Protein AF-A0A0R2H5G6-F1 (afdb_monomer_lite)

Structure (mmCIF, N/CA/C/O backbone):
data_AF-A0A0R2H5G6-F1
#
_entry.id   AF-A0A0R2H5G6-F1
#
loop_
_atom_site.group_PDB
_atom_site.id
_atom_site.type_symbol
_atom_site.label_atom_id
_atom_site.label_alt_id
_atom_site.label_comp_id
_atom_site.label_asym_id
_atom_site.label_entity_id
_atom_site.label_seq_id
_atom_site.pdbx_PDB_ins_code
_atom_site.Cartn_x
_atom_site.Cartn_y
_atom_site.Cartn_z
_atom_site.occupancy
_atom_site.B_iso_or_equiv
_atom_site.auth_seq_id
_atom_site.auth_comp_id
_atom_site.auth_asym_id
_atom_site.auth_atom_id
_atom_site.pdbx_PDB_model_num
ATOM 1 N N . MET A 1 1 ? -6.768 56.469 -42.020 1.00 47.47 1 MET A N 1
ATOM 2 C CA . MET A 1 1 ? -5.538 55.648 -42.118 1.00 47.47 1 MET A CA 1
ATOM 3 C C . MET A 1 1 ? -4.337 56.489 -41.712 1.00 47.47 1 MET A C 1
ATOM 5 O O . MET A 1 1 ? -4.018 57.410 -42.447 1.00 47.47 1 MET A O 1
ATOM 9 N N . LYS A 1 2 ? -3.709 56.201 -40.564 1.00 36.41 2 LYS A N 1
ATOM 10 C CA . LYS A 1 2 ? -2.292 56.482 -40.258 1.00 36.41 2 LYS A CA 1
ATOM 11 C C . LYS A 1 2 ? -1.931 55.805 -38.923 1.00 36.41 2 LYS A C 1
ATOM 13 O O . LYS A 1 2 ? -2.459 56.144 -37.874 1.00 36.41 2 LYS A O 1
ATOM 18 N N . LYS A 1 3 ? -1.084 54.779 -39.049 1.00 38.84 3 LYS A N 1
ATOM 19 C CA . LYS A 1 3 ? -0.170 54.187 -38.049 1.00 38.84 3 LYS A CA 1
ATOM 20 C C . LYS A 1 3 ? 0.818 55.291 -37.587 1.00 38.84 3 LYS A C 1
ATOM 22 O O . LYS A 1 3 ? 0.992 56.237 -38.344 1.00 38.84 3 LYS A O 1
ATOM 27 N N . LYS A 1 4 ? 1.548 55.278 -36.468 1.00 39.72 4 LYS A N 1
ATOM 28 C CA . LYS A 1 4 ? 1.943 54.286 -35.452 1.00 39.72 4 LYS A CA 1
ATOM 29 C C . LYS A 1 4 ? 2.547 55.071 -34.257 1.00 39.72 4 LYS A C 1
ATOM 31 O O . LYS A 1 4 ? 2.863 56.247 -34.390 1.00 39.72 4 LYS A O 1
ATOM 36 N N . GLN A 1 5 ? 2.679 54.357 -33.144 1.00 47.41 5 GLN A N 1
ATOM 37 C CA . GLN A 1 5 ? 3.142 54.696 -31.786 1.00 47.41 5 GLN A CA 1
ATOM 38 C C . GLN A 1 5 ? 4.488 55.434 -31.651 1.00 47.41 5 GLN A C 1
ATOM 40 O O . GLN A 1 5 ? 5.340 55.219 -32.502 1.00 47.41 5 GLN A O 1
ATOM 45 N N . VAL A 1 6 ? 4.698 56.126 -30.511 1.00 39.09 6 VAL A N 1
ATOM 46 C CA . VAL A 1 6 ? 5.847 55.984 -29.569 1.00 39.09 6 VAL A CA 1
ATOM 47 C C . VAL A 1 6 ? 5.412 56.444 -28.152 1.00 39.09 6 VAL A C 1
ATOM 49 O O . VAL A 1 6 ? 4.468 57.212 -28.002 1.00 39.09 6 VAL A O 1
ATOM 52 N N . TRP A 1 7 ? 6.065 55.862 -27.142 1.00 34.34 7 TRP A N 1
ATOM 53 C CA . TRP A 1 7 ? 5.770 55.736 -25.708 1.00 34.34 7 TRP A CA 1
ATOM 54 C C . TRP A 1 7 ? 6.410 56.834 -24.818 1.00 34.34 7 TRP A C 1
ATOM 56 O O . TRP A 1 7 ? 7.235 57.604 -25.302 1.00 34.34 7 TRP A O 1
ATOM 66 N N . LEU A 1 8 ? 6.101 56.763 -23.508 1.00 34.03 8 LEU A N 1
ATOM 67 C CA . LEU A 1 8 ? 6.705 57.396 -22.307 1.00 34.03 8 LEU A CA 1
ATOM 68 C C . LEU A 1 8 ? 6.109 58.706 -21.767 1.00 34.03 8 LEU A C 1
ATOM 70 O O . LEU A 1 8 ? 6.411 59.794 -22.246 1.00 34.03 8 LEU A O 1
ATOM 74 N N . VAL A 1 9 ? 5.404 58.585 -20.632 1.00 37.97 9 VAL A N 1
ATOM 75 C CA . VAL A 1 9 ? 5.207 59.667 -19.656 1.00 37.97 9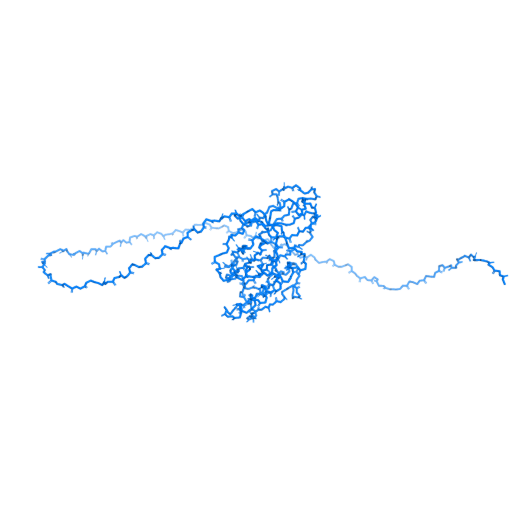 VAL A CA 1
ATOM 76 C C . VAL A 1 9 ? 5.413 59.135 -18.225 1.00 37.97 9 VAL A C 1
ATOM 78 O O . VAL A 1 9 ? 4.611 58.362 -17.720 1.00 37.97 9 VAL A O 1
ATOM 81 N N . ILE A 1 10 ? 6.539 59.572 -17.648 1.00 40.62 10 ILE A N 1
ATOM 82 C CA . ILE A 1 10 ? 6.753 60.194 -16.323 1.00 40.62 10 ILE A CA 1
ATOM 83 C C . ILE A 1 10 ? 6.400 59.417 -15.030 1.00 40.62 10 ILE A C 1
ATOM 85 O O . ILE A 1 10 ? 5.253 59.118 -14.721 1.00 40.62 10 ILE A O 1
ATOM 89 N N . LEU A 1 11 ? 7.465 59.257 -14.226 1.00 38.03 11 LEU A N 1
ATOM 90 C CA . LEU A 1 11 ? 7.546 59.274 -12.757 1.00 38.03 11 LEU A CA 1
ATOM 91 C C . LEU A 1 11 ? 6.335 59.893 -12.019 1.00 38.03 11 LEU A C 1
ATOM 93 O O . LEU A 1 11 ? 6.045 61.080 -12.147 1.00 38.03 11 LEU A O 1
ATOM 97 N N . GLY A 1 12 ? 5.742 59.129 -11.105 1.00 33.25 12 GLY A N 1
ATOM 98 C CA . GLY A 1 12 ? 4.800 59.628 -10.103 1.00 33.25 12 GLY A CA 1
ATOM 99 C C . GLY A 1 12 ? 5.145 59.059 -8.733 1.00 33.25 12 GLY A C 1
ATOM 100 O O . GLY A 1 12 ? 5.049 57.859 -8.507 1.00 33.25 12 GLY A O 1
ATOM 101 N N . LEU A 1 13 ? 5.597 59.943 -7.854 1.00 35.56 13 LEU A N 1
ATOM 102 C CA . LEU A 1 13 ? 6.095 59.720 -6.501 1.00 35.56 13 LEU A CA 1
ATOM 103 C C . LEU A 1 13 ? 4.906 59.683 -5.524 1.00 35.56 13 LEU A C 1
ATOM 105 O O . LEU A 1 13 ? 4.146 60.647 -5.495 1.00 35.56 13 LEU A O 1
ATOM 109 N N . VAL A 1 14 ? 4.764 58.644 -4.692 1.00 38.59 14 VAL A N 1
ATOM 110 C CA . VAL A 1 14 ? 3.971 58.727 -3.449 1.00 38.59 14 VAL A CA 1
ATOM 111 C C . VAL A 1 14 ? 4.724 58.038 -2.311 1.00 38.59 14 VAL A C 1
ATOM 113 O O . VAL A 1 14 ? 4.898 56.824 -2.280 1.00 38.59 14 VAL A O 1
ATOM 116 N N . VAL A 1 15 ? 5.196 58.884 -1.397 1.00 39.69 15 VAL A N 1
ATOM 117 C CA . VAL A 1 15 ? 5.648 58.584 -0.033 1.00 39.69 15 VAL A CA 1
ATOM 118 C C . VAL A 1 15 ? 4.422 58.381 0.861 1.00 39.69 15 VAL A C 1
ATOM 120 O O . VAL A 1 15 ? 3.369 58.929 0.540 1.00 39.69 15 VAL A O 1
ATOM 123 N N . LEU A 1 16 ? 4.641 57.707 2.004 1.00 34.31 16 LEU A N 1
ATOM 124 C CA . LEU A 1 16 ? 3.866 57.646 3.266 1.00 34.31 16 LEU A CA 1
ATOM 125 C C . LEU A 1 16 ? 3.422 56.194 3.540 1.00 34.31 16 LEU A C 1
ATOM 127 O O . LEU A 1 16 ? 2.835 55.570 2.673 1.00 34.31 16 LEU A O 1
ATOM 131 N N . LEU A 1 17 ? 3.644 55.544 4.685 1.00 34.03 17 LEU A N 1
ATOM 132 C CA . LEU A 1 17 ? 4.059 55.913 6.043 1.00 34.03 17 LEU A CA 1
ATOM 133 C C . LEU A 1 17 ? 4.447 54.604 6.767 1.00 34.03 17 LEU A C 1
ATOM 135 O O . LEU A 1 17 ? 3.830 53.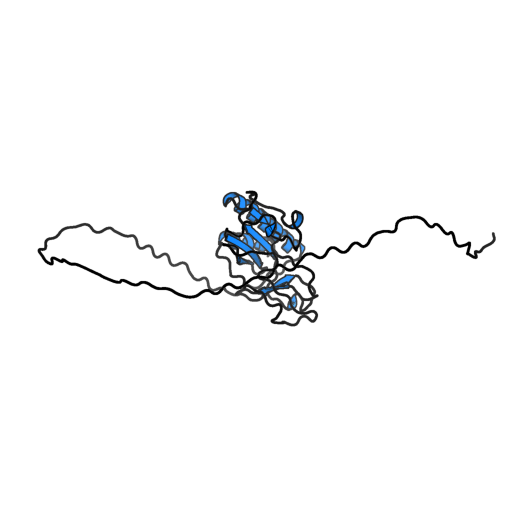575 6.509 1.00 34.03 17 LEU A O 1
ATOM 139 N N . GLY A 1 18 ? 5.380 54.666 7.726 1.00 30.19 18 GLY A N 1
ATOM 140 C CA . GLY A 1 18 ? 5.455 53.670 8.807 1.00 30.19 18 GLY A CA 1
ATOM 141 C C . GLY A 1 18 ? 6.796 52.962 9.020 1.00 30.19 18 GLY A C 1
ATOM 142 O O . GLY A 1 18 ? 6.863 51.744 8.921 1.00 30.19 18 GLY A O 1
ATOM 143 N N . GLY A 1 19 ? 7.843 53.700 9.411 1.00 28.34 19 GLY A N 1
ATOM 144 C CA . GLY A 1 19 ? 8.749 53.182 10.451 1.00 28.34 19 GLY A CA 1
ATOM 145 C C . GLY A 1 19 ? 7.965 53.174 11.769 1.00 28.34 19 GLY A C 1
ATOM 146 O O . GLY A 1 19 ? 7.128 54.045 11.987 1.00 28.34 19 GLY A O 1
ATOM 147 N N . SER A 1 20 ? 8.124 52.248 12.701 1.00 32.25 20 SER A N 1
ATOM 148 C CA . SER A 1 20 ? 9.311 51.893 13.492 1.00 32.25 20 SER A CA 1
ATOM 149 C C . SER A 1 20 ? 8.820 50.721 14.390 1.00 32.25 20 SER A C 1
ATOM 151 O O . SER A 1 20 ? 7.620 50.621 14.620 1.00 32.25 20 SER A O 1
ATOM 153 N N . ILE A 1 21 ? 9.576 49.777 14.946 1.00 38.12 21 ILE A N 1
ATOM 154 C CA . ILE A 1 21 ? 10.686 49.886 15.897 1.00 38.12 21 ILE A CA 1
ATOM 155 C C . ILE A 1 21 ? 11.258 48.460 16.025 1.00 38.12 21 ILE A C 1
ATOM 157 O O . ILE A 1 21 ? 10.530 47.528 16.362 1.00 38.12 21 ILE A O 1
ATOM 161 N N . PHE A 1 22 ? 12.564 48.302 15.802 1.00 36.88 22 PHE A N 1
ATOM 162 C CA . PHE A 1 22 ? 13.339 47.198 16.365 1.00 36.88 22 PHE A CA 1
ATOM 163 C C . PHE A 1 22 ? 13.455 47.423 17.876 1.00 36.88 22 PHE A C 1
ATOM 165 O O . PHE A 1 22 ? 14.018 48.428 18.305 1.00 36.88 22 PHE A O 1
ATOM 172 N N . ALA A 1 23 ? 12.957 46.484 18.675 1.00 33.75 23 ALA A N 1
ATOM 173 C CA . ALA A 1 23 ? 13.305 46.363 20.082 1.00 33.75 23 ALA A CA 1
ATOM 174 C C . ALA A 1 23 ? 13.764 44.928 20.325 1.00 33.75 23 ALA A C 1
ATOM 176 O O . ALA A 1 23 ? 12.984 43.981 20.241 1.00 33.75 23 ALA A O 1
ATOM 177 N N . GLY A 1 24 ? 15.062 44.785 20.587 1.00 29.00 24 GLY A N 1
ATOM 178 C CA . GLY A 1 24 ? 15.608 43.571 21.158 1.00 29.00 24 GLY A CA 1
ATOM 179 C C . GLY A 1 24 ? 15.056 43.360 22.564 1.00 29.00 24 GLY A C 1
ATOM 180 O O . GLY A 1 24 ? 14.960 44.293 23.358 1.00 29.00 24 GLY A O 1
ATOM 181 N N . ALA A 1 25 ? 14.745 42.110 22.874 1.00 33.53 25 ALA A N 1
ATOM 182 C CA . ALA A 1 25 ? 14.671 41.624 24.236 1.00 33.53 25 ALA A CA 1
ATOM 183 C C . ALA A 1 25 ? 15.374 40.269 24.269 1.00 33.53 25 ALA A C 1
ATOM 185 O O . ALA A 1 25 ? 14.959 39.301 23.633 1.00 33.53 25 ALA A O 1
ATOM 186 N N . ALA A 1 26 ? 16.496 40.259 24.981 1.00 32.22 26 ALA A N 1
ATOM 187 C CA . ALA A 1 26 ? 17.213 39.072 25.385 1.00 32.22 26 ALA A CA 1
ATOM 188 C C . ALA A 1 26 ? 16.289 38.163 26.206 1.00 32.22 26 ALA A C 1
ATOM 190 O O . ALA A 1 26 ? 15.680 38.622 27.171 1.00 32.22 26 ALA A O 1
ATOM 191 N N . PHE A 1 27 ? 16.246 36.873 25.871 1.00 35.28 27 PHE A N 1
ATOM 192 C CA . PHE A 1 27 ? 15.805 35.849 26.809 1.00 35.28 27 PHE A CA 1
ATOM 193 C C . PHE A 1 27 ? 17.006 35.054 27.298 1.00 35.28 27 PHE A C 1
ATOM 195 O O . PHE A 1 27 ? 17.813 34.525 26.533 1.00 35.28 27 PHE A O 1
ATOM 202 N N . ALA A 1 28 ? 17.135 35.084 28.618 1.00 33.94 28 ALA A N 1
ATOM 203 C CA . ALA A 1 28 ? 18.240 34.570 29.382 1.00 33.94 28 ALA A CA 1
ATOM 204 C C . ALA A 1 28 ? 18.328 33.044 29.299 1.00 33.94 28 ALA A C 1
ATOM 206 O O . ALA A 1 28 ? 17.366 32.306 29.500 1.00 33.94 28 ALA A O 1
ATOM 207 N N . LYS A 1 29 ? 19.559 32.608 29.058 1.00 30.80 29 LYS A N 1
ATOM 208 C CA . LYS A 1 29 ? 20.084 31.261 29.220 1.00 30.80 29 LYS A CA 1
ATOM 209 C C . LYS A 1 29 ? 20.002 30.889 30.705 1.00 30.80 29 LYS A C 1
ATOM 211 O O . LYS A 1 29 ? 20.816 31.368 31.491 1.00 30.80 29 LYS A O 1
ATOM 216 N N . HIS A 1 30 ? 19.035 30.061 31.103 1.00 32.25 30 HIS A N 1
ATOM 217 C CA . HIS A 1 30 ? 19.066 29.459 32.434 1.00 32.25 30 HIS A CA 1
ATOM 218 C C . HIS A 1 30 ? 19.980 28.236 32.413 1.00 32.25 30 HIS A C 1
ATOM 220 O O . HIS A 1 30 ? 19.749 27.243 31.726 1.00 32.25 30 HIS A O 1
ATOM 226 N N . HIS A 1 31 ? 21.073 28.390 33.147 1.00 29.88 31 HIS A N 1
ATOM 227 C CA . HIS A 1 31 ? 22.099 27.403 33.412 1.00 29.88 31 HIS A CA 1
ATOM 228 C C . HIS A 1 31 ? 21.493 26.177 34.109 1.00 29.88 31 HIS A C 1
ATOM 230 O O . HIS A 1 31 ? 20.875 26.298 35.165 1.00 29.88 31 HIS A O 1
ATOM 236 N N . VAL A 1 32 ? 21.743 24.992 33.548 1.00 31.78 32 VAL A N 1
ATOM 237 C CA . VAL A 1 32 ? 21.713 23.730 34.292 1.00 31.78 32 VAL A CA 1
ATOM 238 C C . VAL A 1 32 ? 22.868 23.790 35.286 1.00 31.78 32 VAL A C 1
ATOM 240 O O . VAL A 1 32 ? 24.037 23.832 34.894 1.00 31.78 32 VAL A O 1
ATOM 243 N N . GLN A 1 33 ? 22.545 23.858 36.575 1.00 28.11 33 GLN A N 1
ATOM 244 C CA . GLN A 1 33 ? 23.530 23.779 37.641 1.00 28.11 33 GLN A CA 1
ATOM 245 C C . GLN A 1 33 ? 23.553 22.346 38.170 1.00 28.11 33 GLN A C 1
ATOM 247 O O . GLN A 1 33 ? 22.611 21.861 38.791 1.00 28.11 33 GLN A O 1
ATOM 252 N N . LYS A 1 34 ? 24.655 21.668 37.855 1.00 27.41 34 LYS A N 1
ATOM 253 C CA . LYS A 1 34 ? 25.074 20.389 38.418 1.00 27.41 34 LYS A CA 1
ATOM 254 C C . LYS A 1 34 ? 25.271 20.579 39.928 1.00 27.41 34 LYS A C 1
ATOM 256 O O . LYS A 1 34 ? 26.089 21.405 40.327 1.00 27.41 34 LYS A O 1
ATOM 261 N N . VAL A 1 35 ? 24.554 19.819 40.752 1.00 30.83 35 VAL A N 1
ATOM 262 C CA . VAL A 1 35 ? 24.898 19.623 42.166 1.00 30.83 35 VAL A CA 1
ATOM 263 C C . VAL A 1 35 ? 25.236 18.150 42.341 1.00 30.83 35 VAL A C 1
ATOM 265 O O . VAL A 1 35 ? 24.361 17.296 42.432 1.00 30.83 35 VAL A O 1
ATOM 268 N N . GLU A 1 36 ? 26.536 17.863 42.339 1.00 27.47 36 GLU A N 1
ATOM 269 C CA . GLU A 1 36 ? 27.085 16.715 43.052 1.00 27.47 36 GLU A CA 1
ATOM 270 C C . GLU A 1 36 ? 27.165 17.086 44.534 1.00 27.47 36 GLU A C 1
ATOM 272 O O . GLU A 1 36 ? 27.787 18.085 44.895 1.00 27.47 36 GLU A O 1
ATOM 277 N N . MET A 1 37 ? 26.585 16.254 45.394 1.00 30.45 37 MET A N 1
ATOM 278 C CA . MET A 1 37 ? 27.038 16.120 46.771 1.00 30.45 37 MET A CA 1
ATOM 279 C C . MET A 1 37 ? 26.948 14.652 47.180 1.00 30.45 37 MET A C 1
ATOM 281 O O . MET A 1 37 ? 25.930 13.986 47.018 1.00 30.45 37 MET A O 1
ATOM 285 N N . SER A 1 38 ? 28.091 14.167 47.647 1.00 29.42 38 SER A N 1
ATOM 286 C CA . SER A 1 38 ? 28.404 12.800 48.035 1.00 29.42 38 SER A CA 1
ATOM 287 C C . SER A 1 38 ? 28.181 12.580 49.539 1.00 29.42 38 SER A C 1
ATOM 289 O O . SER A 1 38 ? 28.412 13.486 50.333 1.00 29.42 38 SER A O 1
ATOM 291 N N . ALA A 1 39 ? 27.882 11.317 49.870 1.00 30.00 39 ALA A N 1
ATOM 292 C CA . ALA A 1 39 ? 28.156 10.570 51.108 1.00 30.00 39 ALA A CA 1
ATOM 293 C C . ALA A 1 39 ? 27.407 10.899 52.415 1.00 30.00 39 ALA A C 1
ATOM 295 O O . ALA A 1 39 ? 27.636 11.922 53.054 1.00 30.00 39 ALA A O 1
ATOM 296 N N . SER A 1 40 ? 26.666 9.895 52.911 1.00 27.50 40 SER A N 1
ATOM 297 C CA . SER A 1 40 ? 26.974 9.104 54.134 1.00 27.50 40 SER A CA 1
ATOM 298 C C . SER A 1 40 ? 25.757 8.215 54.463 1.00 27.50 40 SER A C 1
ATOM 300 O O . SER A 1 40 ? 24.673 8.720 54.713 1.00 27.50 40 SER A O 1
ATOM 302 N N . SER A 1 41 ? 25.790 6.908 54.181 1.00 30.55 41 SER A N 1
ATOM 303 C CA . SER A 1 41 ? 26.240 5.795 55.046 1.00 30.55 41 SER A CA 1
ATOM 304 C C . SER A 1 41 ? 25.300 5.430 56.210 1.00 30.55 41 SER A C 1
ATOM 306 O O . SER A 1 41 ? 25.196 6.171 57.182 1.00 30.55 41 SER A O 1
ATOM 308 N N . SER A 1 42 ? 24.696 4.239 56.140 1.00 35.28 42 SER A N 1
ATOM 309 C CA . SER A 1 42 ? 24.546 3.228 57.219 1.00 35.28 42 SER A CA 1
ATOM 310 C C . SER A 1 42 ? 23.566 2.153 56.708 1.00 35.28 42 SER A C 1
ATOM 312 O O . SER A 1 42 ? 22.433 2.457 56.373 1.00 35.28 42 SER A O 1
ATOM 314 N N . SER A 1 43 ? 24.017 0.971 56.276 1.00 31.72 43 SER A N 1
ATOM 315 C CA . SER A 1 43 ? 24.497 -0.197 57.039 1.00 31.72 43 SER A CA 1
ATOM 316 C C . SER A 1 43 ? 23.391 -0.970 57.768 1.00 31.72 43 SER A C 1
ATOM 318 O O . SER A 1 43 ? 22.567 -0.358 58.436 1.00 31.72 43 SER A O 1
ATOM 320 N N . LEU A 1 44 ? 23.546 -2.306 57.754 1.00 36.16 44 LEU A N 1
ATOM 321 C CA . LEU A 1 44 ? 22.789 -3.374 58.439 1.00 36.16 44 LEU A CA 1
ATOM 322 C C . LEU A 1 44 ? 21.636 -3.929 57.579 1.00 36.16 44 LEU A C 1
ATOM 324 O O . LEU A 1 44 ? 20.589 -3.314 57.461 1.00 36.16 44 LEU A O 1
ATOM 328 N N . ALA A 1 45 ? 21.802 -5.000 56.794 1.00 29.69 45 ALA A N 1
ATOM 329 C CA . ALA A 1 45 ? 22.323 -6.343 57.087 1.00 29.69 45 ALA A CA 1
ATOM 330 C C . ALA A 1 45 ? 21.529 -7.096 58.163 1.00 29.69 45 ALA A C 1
ATOM 332 O O . ALA A 1 45 ? 21.222 -6.541 59.212 1.00 29.69 45 ALA A O 1
ATOM 333 N N . ALA A 1 46 ? 21.367 -8.398 57.896 1.00 30.50 46 ALA A N 1
ATOM 334 C CA . ALA A 1 46 ? 20.836 -9.456 58.755 1.00 30.50 46 ALA A CA 1
ATOM 335 C C . ALA A 1 46 ? 19.294 -9.563 58.792 1.00 30.50 46 ALA A C 1
ATOM 337 O O . ALA A 1 46 ? 18.596 -8.581 58.964 1.00 30.50 46 ALA A O 1
ATOM 338 N N . LYS A 1 47 ? 18.679 -10.743 58.701 1.00 30.70 47 LYS A N 1
ATOM 339 C CA . LYS A 1 47 ? 19.195 -12.110 58.591 1.00 30.70 47 LYS A CA 1
ATOM 340 C C . LYS A 1 47 ? 18.004 -13.036 58.382 1.00 30.70 47 LYS A C 1
ATOM 342 O O . LYS A 1 47 ? 16.937 -12.827 58.950 1.00 30.70 47 LYS A O 1
ATOM 347 N N . GLU A 1 48 ? 18.247 -14.055 57.573 1.00 36.06 48 GLU A N 1
ATOM 348 C CA . GLU A 1 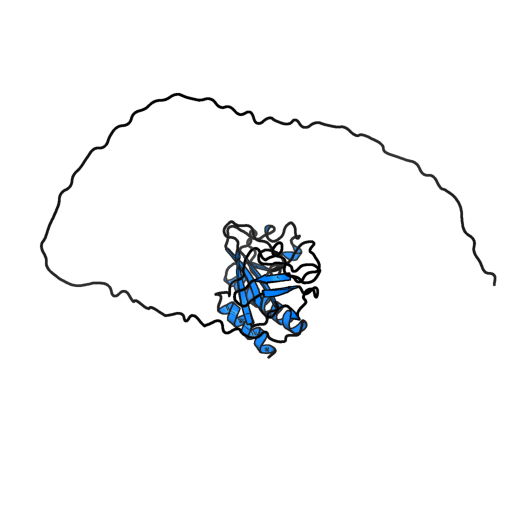48 ? 17.449 -15.266 57.461 1.00 36.06 48 GLU A CA 1
ATOM 349 C C . GLU A 1 48 ? 17.029 -15.857 58.807 1.00 36.06 48 GLU A C 1
ATOM 351 O O . GLU A 1 48 ? 17.752 -15.741 59.800 1.00 36.06 48 GLU A O 1
ATOM 356 N N . ARG A 1 49 ? 15.932 -16.615 58.769 1.00 32.72 49 ARG A N 1
ATOM 357 C CA . ARG A 1 49 ? 15.715 -17.943 59.377 1.00 32.72 49 ARG A CA 1
ATOM 358 C C . ARG A 1 49 ? 14.200 -18.189 59.332 1.00 32.72 49 ARG A C 1
ATOM 360 O O . ARG A 1 49 ? 13.432 -17.265 59.536 1.00 32.72 49 ARG A O 1
ATOM 367 N N . SER A 1 50 ? 13.670 -19.383 59.123 1.00 31.62 50 SER A N 1
ATOM 368 C CA . SER A 1 50 ? 14.253 -20.716 59.071 1.00 31.62 50 SER A CA 1
ATOM 369 C C . SER A 1 50 ? 13.089 -21.683 58.874 1.00 31.62 50 SER A C 1
ATOM 371 O O . SER A 1 50 ? 12.088 -21.548 59.566 1.00 31.62 50 SER A O 1
ATOM 373 N N . MET A 1 51 ? 13.301 -22.656 57.989 1.00 33.38 51 MET A N 1
ATOM 374 C CA . MET A 1 51 ? 12.999 -24.088 58.135 1.00 33.38 51 MET A CA 1
ATOM 375 C C . MET A 1 51 ? 11.613 -24.534 58.613 1.00 33.38 51 MET A C 1
ATOM 377 O O . MET A 1 51 ? 11.188 -24.265 59.731 1.00 33.38 51 MET A O 1
ATOM 381 N N . SER A 1 52 ? 11.030 -25.444 57.837 1.00 33.16 52 SER A N 1
ATOM 382 C CA . SER A 1 52 ? 11.136 -26.903 58.060 1.00 33.16 52 SER A CA 1
ATOM 383 C C . SER A 1 52 ? 9.901 -27.524 57.405 1.00 33.16 52 SER A C 1
ATOM 385 O O . SER A 1 52 ? 8.779 -27.265 57.816 1.00 33.16 52 SER A O 1
ATOM 387 N N . GLU A 1 53 ? 10.009 -28.165 56.245 1.00 29.14 53 GLU A N 1
ATOM 388 C CA . GLU A 1 53 ? 10.473 -29.549 56.092 1.00 29.14 53 GLU A CA 1
ATOM 389 C C . GLU A 1 53 ? 9.665 -30.526 56.957 1.00 29.14 53 GLU A C 1
ATOM 391 O O . GLU A 1 53 ? 9.862 -30.608 58.167 1.00 29.14 53 GLU A O 1
ATOM 396 N N . SER A 1 54 ? 8.785 -31.300 56.316 1.00 33.50 54 SER A N 1
ATOM 397 C CA . SER A 1 54 ? 8.754 -32.738 56.565 1.00 33.50 54 SER A CA 1
ATOM 398 C C . SER A 1 54 ? 8.210 -33.510 55.364 1.00 33.50 54 SER A C 1
ATOM 400 O O . SER A 1 54 ? 7.246 -33.146 54.695 1.00 33.50 54 SER A O 1
ATOM 402 N N . SER A 1 55 ? 8.952 -34.567 55.104 1.00 33.38 55 SER A N 1
ATOM 403 C CA . SER A 1 55 ? 9.052 -35.478 53.979 1.00 33.38 55 SER A CA 1
ATOM 404 C C . SER A 1 55 ? 8.023 -36.620 53.970 1.00 33.38 55 SER A C 1
ATOM 406 O O . SER A 1 55 ? 7.640 -37.075 55.038 1.00 33.38 55 SER A O 1
ATOM 408 N N . ARG A 1 56 ? 7.746 -37.145 52.754 1.00 32.78 56 ARG A N 1
ATOM 409 C CA . ARG A 1 56 ? 7.761 -38.577 52.311 1.00 32.78 56 ARG A CA 1
ATOM 410 C C . ARG A 1 56 ? 6.949 -39.612 53.140 1.00 32.78 56 ARG A C 1
ATOM 412 O O . ARG A 1 56 ? 7.033 -39.641 54.349 1.00 32.78 56 ARG A O 1
ATOM 419 N N . GLN A 1 57 ? 6.262 -40.634 52.617 1.00 34.53 57 GLN A N 1
ATOM 420 C CA . GLN A 1 57 ? 6.058 -41.203 51.280 1.00 34.53 57 GLN A CA 1
ATOM 421 C C . GLN A 1 57 ? 5.115 -42.434 51.412 1.00 34.53 57 GLN A C 1
ATOM 423 O O . GLN A 1 57 ? 5.216 -43.184 52.377 1.00 34.53 57 GLN A O 1
ATOM 428 N N . ALA A 1 58 ? 4.295 -42.658 50.373 1.00 31.61 58 ALA A N 1
ATOM 429 C CA . ALA A 1 58 ? 3.690 -43.916 49.884 1.00 31.61 58 ALA A CA 1
ATOM 430 C C . ALA A 1 58 ? 2.569 -44.657 50.658 1.00 31.61 58 ALA A C 1
ATOM 432 O O . ALA A 1 58 ? 2.809 -45.320 51.662 1.00 31.61 58 ALA A O 1
ATOM 433 N N . LYS A 1 59 ? 1.417 -44.819 49.980 1.00 29.69 59 LYS A N 1
ATOM 434 C CA . LYS A 1 59 ? 1.011 -46.112 49.379 1.00 29.69 59 LYS A CA 1
ATOM 435 C C . LYS A 1 59 ? -0.085 -45.947 48.309 1.00 29.69 59 LYS A C 1
ATOM 437 O O . LYS A 1 59 ? -0.784 -44.948 48.256 1.00 29.69 59 LYS A O 1
ATOM 442 N N . LYS A 1 60 ? -0.127 -46.945 47.425 1.00 31.08 60 LYS A N 1
ATOM 443 C CA . LYS A 1 60 ? -0.672 -47.030 46.059 1.00 31.08 60 LYS A CA 1
ATOM 444 C C . LYS A 1 60 ? -2.014 -47.783 46.025 1.00 31.08 60 LYS A C 1
ATOM 446 O O . LYS A 1 60 ? -2.069 -48.845 46.634 1.00 31.08 60 LYS A O 1
ATOM 451 N N . ALA A 1 61 ? -3.003 -47.292 45.265 1.00 28.62 61 ALA A N 1
ATOM 452 C CA . ALA A 1 61 ? -4.071 -48.031 44.544 1.00 28.62 61 ALA A CA 1
ATOM 453 C C . ALA A 1 61 ? -5.009 -46.995 43.867 1.00 28.62 61 ALA A C 1
ATOM 455 O O . ALA A 1 61 ? -5.609 -46.191 44.562 1.00 28.62 61 ALA A O 1
ATOM 456 N N . SER A 1 62 ? -4.922 -46.776 42.549 1.00 28.78 62 SER A N 1
ATOM 457 C CA . SER A 1 62 ? -5.775 -47.364 41.491 1.00 28.78 62 SER A CA 1
ATOM 458 C C . SER A 1 62 ? -7.247 -46.908 41.512 1.00 28.78 62 SER A C 1
ATOM 460 O O . SER A 1 62 ? -8.028 -47.492 42.249 1.00 28.78 62 SER A O 1
ATOM 462 N N . SER A 1 63 ? -7.620 -45.918 40.688 1.00 29.77 63 SER A N 1
ATOM 463 C CA . SER A 1 63 ? -8.593 -46.053 39.577 1.00 29.77 63 SER A CA 1
ATOM 464 C C . SER A 1 63 ? -8.869 -44.693 38.912 1.00 29.77 63 SER A C 1
ATOM 466 O O . SER A 1 63 ? -9.113 -43.711 39.603 1.00 29.77 63 SER A O 1
ATOM 468 N N . GLU A 1 64 ? -8.817 -44.694 37.578 1.00 30.22 64 GLU A N 1
ATOM 469 C CA . GLU A 1 64 ? -9.657 -43.950 36.619 1.00 30.22 64 GLU A CA 1
ATOM 470 C C . GLU A 1 64 ? -9.954 -42.455 36.833 1.00 30.22 64 GLU A C 1
ATOM 472 O O . GLU A 1 64 ? -10.811 -42.078 37.628 1.00 30.22 64 GLU A O 1
ATOM 477 N N . SER A 1 65 ? -9.384 -41.616 35.958 1.00 30.72 65 SER A N 1
ATOM 478 C CA . SER A 1 65 ? -10.113 -40.850 34.919 1.00 30.72 65 SER A CA 1
ATOM 479 C C . SER A 1 65 ? -9.240 -39.675 34.468 1.00 30.72 65 SER A C 1
ATOM 481 O O . SER A 1 65 ? -9.260 -38.613 35.086 1.00 30.72 65 SER A O 1
ATOM 483 N N . GLU A 1 66 ? -8.455 -39.859 33.404 1.00 31.66 66 GLU A N 1
ATOM 484 C CA . GLU A 1 66 ? -7.714 -38.765 32.771 1.00 31.66 66 GLU A CA 1
ATOM 485 C C . GLU A 1 66 ? -8.409 -38.309 31.491 1.00 31.66 66 GLU A C 1
ATOM 487 O O . GLU A 1 66 ? -8.912 -39.097 30.690 1.00 31.66 66 GLU A O 1
ATOM 492 N N . ALA A 1 67 ? -8.463 -36.987 31.379 1.00 32.38 67 ALA A N 1
ATOM 493 C CA . ALA A 1 67 ? -9.152 -36.214 30.377 1.00 32.38 67 ALA A CA 1
ATOM 494 C C . ALA A 1 67 ? -8.614 -36.479 28.967 1.00 32.38 67 ALA A C 1
ATOM 496 O O . ALA A 1 67 ? -7.413 -36.426 28.705 1.00 32.38 67 ALA A O 1
ATOM 497 N N . GLN A 1 68 ? -9.541 -36.690 28.040 1.00 29.69 68 GLN A N 1
ATOM 498 C CA . GLN A 1 68 ? -9.271 -36.749 26.615 1.00 29.69 68 GLN A CA 1
ATOM 499 C C . GLN A 1 68 ? -9.066 -35.315 26.102 1.00 29.69 68 GLN A C 1
ATOM 501 O O . GLN A 1 68 ? -10.018 -34.606 25.782 1.00 29.69 68 GLN A O 1
ATOM 506 N N . ALA A 1 69 ? -7.811 -34.867 26.087 1.00 32.12 69 ALA A N 1
ATOM 507 C CA . ALA A 1 69 ? -7.392 -33.677 25.362 1.00 32.12 69 ALA A CA 1
ATOM 508 C C . ALA A 1 69 ? -7.335 -34.012 23.864 1.00 32.12 69 ALA A C 1
ATOM 510 O O . ALA A 1 69 ? -6.531 -34.836 23.428 1.00 32.12 69 ALA A O 1
ATOM 511 N N . SER A 1 70 ? -8.212 -33.385 23.083 1.00 31.89 70 SER A N 1
ATOM 512 C CA . SER A 1 70 ? -8.167 -33.411 21.624 1.00 31.89 70 SER A CA 1
ATOM 513 C C . SER A 1 70 ? -6.913 -32.684 21.141 1.00 31.89 70 SER A C 1
ATOM 515 O O . SER A 1 70 ? -6.849 -31.457 21.157 1.00 31.89 70 SER A O 1
ATOM 517 N N . ALA A 1 71 ? -5.915 -33.451 20.712 1.00 34.72 71 ALA A N 1
ATOM 518 C CA . ALA A 1 71 ? -4.887 -32.977 19.804 1.00 34.72 71 ALA A CA 1
ATOM 519 C C . ALA A 1 71 ? -5.469 -33.024 18.387 1.00 34.72 71 ALA A C 1
ATOM 521 O O . ALA A 1 71 ? -5.489 -34.084 17.766 1.00 34.72 71 ALA A O 1
ATOM 522 N N . ASP A 1 72 ? -5.965 -31.888 17.898 1.00 26.81 72 ASP A N 1
ATOM 523 C CA . ASP A 1 72 ? -6.166 -31.685 16.465 1.00 26.81 72 ASP A CA 1
ATOM 524 C C . ASP A 1 72 ? -5.024 -30.804 15.957 1.00 26.81 72 ASP A C 1
ATOM 526 O O . ASP A 1 72 ? -4.996 -29.585 16.120 1.00 26.81 72 ASP A O 1
ATOM 530 N N . SER A 1 73 ? -4.003 -31.483 15.443 1.00 34.97 73 SER A N 1
ATOM 531 C CA . SER A 1 73 ? -2.907 -30.890 14.694 1.00 34.97 73 SER A CA 1
ATOM 532 C C . SER A 1 73 ? -3.359 -30.784 13.242 1.00 34.97 73 SER A C 1
ATOM 534 O O . SER A 1 73 ? -3.032 -31.640 12.421 1.00 34.97 73 SER A O 1
ATOM 536 N N . SER A 1 74 ? -4.087 -29.726 12.907 1.00 35.09 74 SER A N 1
ATOM 537 C CA . SER A 1 74 ? -4.325 -29.359 11.515 1.00 35.09 74 SER A CA 1
ATOM 538 C C . SER A 1 74 ? -3.133 -28.559 10.991 1.00 35.09 74 SER A C 1
ATOM 540 O O . SER A 1 74 ? -3.011 -27.351 11.188 1.00 35.09 74 SER A O 1
ATOM 542 N N . THR A 1 75 ? -2.239 -29.291 10.332 1.00 36.16 75 THR A N 1
ATOM 543 C CA . THR A 1 75 ? -1.225 -28.825 9.388 1.00 36.16 75 THR A CA 1
ATOM 544 C C . THR A 1 75 ? -1.805 -27.763 8.447 1.00 36.16 75 THR A C 1
ATOM 546 O O . THR A 1 75 ? -2.594 -28.082 7.561 1.00 36.16 75 THR A O 1
ATOM 549 N N . MET A 1 76 ? -1.406 -26.502 8.613 1.00 37.84 76 MET A N 1
ATOM 550 C CA . MET A 1 76 ? -1.585 -25.485 7.576 1.00 37.84 76 MET A CA 1
ATOM 551 C C . MET A 1 76 ? -0.368 -25.554 6.657 1.00 37.84 76 MET A C 1
ATOM 553 O O . MET A 1 76 ? 0.766 -25.338 7.083 1.00 37.84 76 MET A O 1
ATOM 557 N N . SER A 1 77 ? -0.627 -25.960 5.415 1.00 35.12 77 SER A N 1
ATOM 558 C CA . SER A 1 77 ? 0.362 -26.067 4.349 1.00 35.12 77 SER A CA 1
ATOM 559 C C . SER A 1 77 ? 1.085 -24.742 4.165 1.00 35.12 77 SER A C 1
ATOM 561 O O . SER A 1 77 ? 0.460 -23.719 3.904 1.00 35.12 77 SER A O 1
ATOM 563 N N . SER A 1 78 ? 2.411 -24.788 4.225 1.00 34.12 78 SER A N 1
ATOM 564 C CA . SER A 1 78 ? 3.255 -23.818 3.546 1.00 34.12 78 SER A CA 1
ATOM 565 C C . SER A 1 78 ? 2.999 -23.982 2.047 1.00 34.12 78 SER A C 1
ATOM 567 O O . SER A 1 78 ? 3.598 -24.842 1.400 1.00 34.12 78 SER A O 1
ATOM 569 N N . GLU A 1 79 ? 2.043 -23.233 1.497 1.00 40.69 79 GLU A N 1
ATOM 570 C CA . GLU A 1 79 ? 1.976 -23.052 0.052 1.00 40.69 79 GLU A CA 1
ATOM 571 C C . GLU A 1 79 ? 3.301 -22.418 -0.361 1.00 40.69 79 GLU A C 1
ATOM 573 O O . GLU A 1 79 ? 3.633 -21.304 0.038 1.00 40.69 79 GLU A O 1
ATOM 578 N N . SER A 1 80 ? 4.104 -23.166 -1.115 1.00 35.59 80 SER A N 1
ATOM 579 C CA . SER A 1 80 ? 5.273 -22.612 -1.777 1.00 35.59 80 SER A CA 1
ATOM 580 C C . SER A 1 80 ? 4.810 -21.414 -2.599 1.00 35.59 80 SER A C 1
ATOM 582 O O . SER A 1 80 ? 3.968 -21.591 -3.486 1.00 35.59 80 SER A O 1
ATOM 584 N N . HIS A 1 81 ? 5.347 -20.227 -2.316 1.00 43.88 81 HIS A N 1
ATOM 585 C CA . HIS A 1 81 ? 5.184 -19.038 -3.145 1.00 43.88 81 HIS A CA 1
ATOM 586 C C . HIS A 1 81 ? 5.788 -19.334 -4.522 1.00 43.88 81 HIS A C 1
ATOM 588 O O . HIS A 1 81 ? 6.962 -19.108 -4.799 1.00 43.88 81 HIS A O 1
ATOM 594 N N . THR A 1 82 ? 5.003 -19.964 -5.392 1.00 46.66 82 THR A N 1
ATOM 595 C CA . THR A 1 82 ? 5.324 -20.054 -6.807 1.00 46.66 82 THR A CA 1
ATOM 596 C C . THR A 1 82 ? 5.270 -18.628 -7.318 1.00 46.66 82 THR A C 1
ATOM 598 O O . THR A 1 82 ? 4.181 -18.057 -7.310 1.00 46.66 82 THR A O 1
ATOM 601 N N . ASN A 1 83 ? 6.416 -18.070 -7.716 1.00 51.03 83 ASN A N 1
ATOM 602 C CA . ASN A 1 83 ? 6.537 -16.766 -8.368 1.00 51.03 83 ASN A CA 1
ATOM 603 C C . ASN A 1 83 ? 5.426 -16.606 -9.419 1.00 51.03 83 ASN A C 1
ATOM 605 O O . ASN A 1 83 ? 5.540 -17.133 -10.530 1.00 51.03 83 ASN A O 1
ATOM 609 N N . LYS A 1 84 ? 4.318 -15.950 -9.060 1.00 62.88 84 LYS A N 1
ATOM 610 C CA . LYS A 1 84 ? 3.225 -15.703 -9.997 1.00 62.88 84 LYS A CA 1
ATOM 611 C C . LYS A 1 84 ? 3.637 -14.526 -10.859 1.00 62.88 84 LYS A C 1
ATOM 613 O O . LYS A 1 84 ? 4.005 -13.477 -10.345 1.00 62.88 84 LYS A O 1
ATOM 618 N N . SER A 1 85 ? 3.618 -14.731 -12.171 1.00 72.06 85 SER A N 1
ATOM 619 C CA . SER A 1 85 ? 3.889 -13.665 -13.130 1.00 72.06 85 SER A CA 1
ATOM 620 C C . SER A 1 85 ? 2.839 -12.560 -12.998 1.00 72.06 85 SER A C 1
ATOM 622 O O . SER A 1 85 ? 1.659 -12.853 -12.795 1.00 72.06 85 SER A O 1
ATOM 624 N N . SER A 1 86 ? 3.278 -11.308 -13.112 1.00 80.81 86 SER A N 1
ATOM 625 C CA . SER A 1 86 ? 2.416 -10.128 -13.126 1.00 80.81 86 SER A CA 1
ATOM 626 C C . SER A 1 86 ? 1.418 -10.164 -14.284 1.00 80.81 86 SER A C 1
ATOM 628 O O . SER A 1 86 ? 1.648 -10.781 -15.331 1.00 80.81 86 SER A O 1
ATOM 630 N N . VAL A 1 87 ? 0.272 -9.520 -14.077 1.00 87.12 87 VAL A N 1
ATOM 631 C CA . VAL A 1 87 ? -0.809 -9.447 -15.061 1.00 87.12 87 VAL A CA 1
ATOM 632 C C . VAL A 1 87 ? -0.706 -8.138 -15.835 1.00 87.12 87 VAL A C 1
ATOM 634 O O . VAL A 1 87 ? -0.564 -7.063 -15.259 1.00 87.12 87 VAL A O 1
ATOM 637 N N . ASN A 1 88 ? -0.830 -8.213 -17.161 1.00 88.88 88 ASN A N 1
ATOM 638 C CA . ASN A 1 88 ? -0.808 -7.029 -18.018 1.00 88.88 88 ASN A CA 1
ATOM 639 C C . ASN A 1 88 ? -2.126 -6.250 -17.916 1.00 88.88 88 ASN A C 1
ATOM 641 O O . ASN A 1 88 ? -3.056 -6.474 -18.688 1.00 88.88 88 ASN A O 1
ATOM 645 N N . LEU A 1 89 ? -2.187 -5.317 -16.969 1.00 92.38 89 LEU A N 1
ATOM 646 C CA . LEU A 1 89 ? -3.322 -4.423 -16.758 1.00 92.38 89 LEU A CA 1
ATOM 647 C C . LEU A 1 89 ? -3.050 -3.040 -17.365 1.00 92.38 89 LEU A C 1
ATOM 649 O O . LEU A 1 89 ? -1.948 -2.494 -17.287 1.00 92.38 89 LEU A O 1
ATOM 653 N N . THR A 1 90 ? -4.080 -2.444 -17.961 1.00 94.50 90 THR A N 1
ATOM 654 C CA . THR A 1 90 ? -4.084 -1.013 -18.293 1.00 94.50 90 THR A CA 1
ATOM 655 C C . THR A 1 90 ? -4.233 -0.179 -17.019 1.00 94.50 90 THR A C 1
ATOM 657 O O . THR A 1 90 ? -4.823 -0.638 -16.041 1.00 94.50 90 THR A O 1
ATOM 660 N N . ALA A 1 91 ? -3.794 1.084 -17.047 1.00 93.44 91 ALA A N 1
ATOM 661 C CA . ALA A 1 91 ? -3.951 1.997 -15.909 1.00 93.44 91 ALA A CA 1
ATOM 662 C C . ALA A 1 91 ? -5.418 2.124 -15.446 1.00 93.44 91 ALA A C 1
ATOM 664 O O . ALA A 1 91 ? -5.704 2.111 -14.256 1.00 93.44 91 ALA A O 1
ATOM 665 N N . ALA A 1 92 ? -6.369 2.156 -16.387 1.00 96.44 92 ALA A N 1
ATOM 666 C CA . ALA A 1 92 ? -7.793 2.222 -16.063 1.00 96.44 92 ALA A CA 1
ATOM 667 C C . ALA A 1 92 ? -8.331 0.938 -15.402 1.00 96.44 92 ALA A C 1
ATOM 669 O O . ALA A 1 92 ? -9.289 1.003 -14.636 1.00 96.44 92 ALA A O 1
ATOM 670 N N . GLN A 1 93 ? -7.760 -0.232 -15.708 1.00 97.31 93 GLN A N 1
ATOM 671 C CA . GLN A 1 93 ? -8.117 -1.487 -15.035 1.00 97.31 93 GLN A CA 1
ATOM 672 C C . GLN A 1 93 ? -7.502 -1.550 -13.638 1.00 97.31 93 GLN A C 1
ATOM 674 O O . GLN A 1 93 ? -8.212 -1.900 -12.700 1.00 97.31 93 GLN A O 1
ATOM 679 N N . ALA A 1 94 ? -6.231 -1.157 -13.495 1.00 96.50 94 ALA A N 1
ATOM 680 C CA . ALA A 1 94 ? -5.564 -1.059 -12.199 1.00 96.50 94 ALA A CA 1
ATOM 681 C C . ALA A 1 94 ? -6.340 -0.138 -11.245 1.00 96.50 94 ALA A C 1
ATOM 683 O O . ALA A 1 94 ? -6.686 -0.554 -10.146 1.00 96.50 94 ALA A O 1
ATOM 684 N N . GLU A 1 95 ? -6.746 1.045 -11.713 1.00 96.88 95 GLU A N 1
ATOM 685 C CA . GLU A 1 95 ? -7.544 1.988 -10.923 1.00 96.88 95 GLU A CA 1
ATOM 686 C C . GLU A 1 95 ? -8.907 1.408 -10.508 1.00 96.88 95 GLU A C 1
ATOM 688 O O . GLU A 1 95 ? -9.332 1.544 -9.363 1.00 96.88 95 GLU A O 1
ATOM 693 N N . LYS A 1 96 ? -9.597 0.693 -11.406 1.00 98.25 96 LYS A N 1
ATOM 694 C CA . LYS A 1 96 ? -10.861 0.021 -11.059 1.00 98.25 96 LYS A CA 1
ATOM 695 C C . LYS A 1 96 ? -10.673 -1.070 -10.008 1.00 98.25 96 LYS A C 1
ATOM 697 O O . LYS A 1 96 ? -11.529 -1.214 -9.138 1.00 98.25 96 LYS A O 1
ATOM 702 N N . ILE A 1 97 ? -9.587 -1.839 -10.097 1.00 98.56 97 ILE A N 1
ATOM 703 C CA . ILE A 1 97 ? -9.241 -2.854 -9.095 1.00 98.56 97 ILE A CA 1
ATOM 704 C C . ILE A 1 97 ? -8.954 -2.175 -7.755 1.00 98.56 97 ILE A C 1
ATOM 706 O O . ILE A 1 97 ? -9.523 -2.591 -6.749 1.00 98.56 97 ILE A O 1
ATOM 710 N N . ASN A 1 98 ? -8.162 -1.099 -7.751 1.00 98.50 98 ASN A N 1
ATOM 711 C CA . ASN A 1 98 ? -7.850 -0.318 -6.555 1.00 98.50 98 ASN A CA 1
ATOM 712 C C . ASN A 1 98 ? -9.115 0.172 -5.843 1.00 98.50 98 ASN A C 1
ATOM 714 O O . ASN A 1 98 ? -9.302 -0.057 -4.649 1.00 98.50 98 ASN A O 1
ATOM 718 N N . GLN A 1 99 ? -10.017 0.814 -6.587 1.00 98.44 99 GLN A N 1
ATOM 719 C CA . GLN A 1 99 ? -11.269 1.341 -6.047 1.00 98.44 99 GLN A CA 1
ATOM 720 C C . GLN A 1 99 ? -12.166 0.224 -5.509 1.00 98.44 99 GLN A C 1
ATOM 722 O O . GLN A 1 99 ? -12.740 0.355 -4.428 1.00 98.44 99 GLN A O 1
ATOM 727 N N . ALA A 1 100 ? -12.286 -0.891 -6.235 1.00 98.75 100 ALA A N 1
ATOM 728 C CA . ALA A 1 100 ? -13.082 -2.029 -5.787 1.00 98.75 100 ALA A CA 1
ATOM 729 C C . ALA A 1 100 ? -12.513 -2.652 -4.503 1.00 98.75 100 ALA A C 1
ATOM 731 O O . ALA A 1 100 ? -13.269 -2.902 -3.563 1.00 98.75 100 ALA A O 1
ATOM 732 N N . PHE A 1 101 ? -11.190 -2.818 -4.428 1.00 98.88 101 PHE A N 1
ATOM 733 C CA . PHE A 1 101 ? -10.520 -3.327 -3.237 1.00 98.88 101 PHE A CA 1
ATOM 734 C C . PHE A 1 101 ? -10.690 -2.376 -2.046 1.00 98.88 101 PHE A C 1
ATOM 736 O O . PHE A 1 101 ? -11.010 -2.823 -0.948 1.00 98.88 101 PHE A O 1
ATOM 743 N N . ASN A 1 102 ? -10.556 -1.063 -2.249 1.00 98.69 102 ASN A N 1
ATOM 744 C CA . ASN A 1 102 ? -10.763 -0.068 -1.194 1.00 98.69 102 ASN A CA 1
ATOM 745 C C . ASN A 1 102 ? -12.213 -0.024 -0.689 1.00 98.69 102 ASN A C 1
ATOM 747 O O . ASN A 1 102 ? -12.439 0.073 0.517 1.00 98.69 102 ASN A O 1
ATOM 751 N N . ASN A 1 103 ? -13.201 -0.183 -1.573 1.00 98.69 103 ASN A N 1
ATOM 752 C CA . ASN A 1 103 ? -14.604 -0.306 -1.170 1.00 98.69 103 ASN A CA 1
ATOM 753 C C . ASN A 1 103 ? -14.833 -1.562 -0.314 1.00 98.69 103 ASN A C 1
ATOM 755 O O . ASN A 1 103 ? -15.472 -1.492 0.740 1.00 98.69 103 ASN A O 1
ATOM 759 N N . TRP A 1 104 ? -14.279 -2.705 -0.734 1.00 98.75 104 TRP A N 1
ATOM 760 C CA . TRP A 1 104 ? -14.295 -3.938 0.056 1.00 98.75 104 TRP A CA 1
ATOM 761 C C . TRP A 1 104 ? -13.634 -3.727 1.424 1.00 98.75 104 TRP A C 1
ATOM 763 O O . TRP A 1 104 ? -14.232 -4.032 2.460 1.00 98.75 104 TRP A O 1
ATOM 773 N N . ALA A 1 105 ? -12.446 -3.122 1.449 1.00 98.75 105 ALA A N 1
ATOM 774 C CA . ALA A 1 105 ? -11.697 -2.816 2.661 1.00 98.75 105 ALA A CA 1
ATOM 775 C C . ALA A 1 105 ? -12.492 -1.896 3.602 1.00 98.75 105 ALA A C 1
ATOM 777 O O . ALA A 1 105 ? -12.514 -2.121 4.813 1.00 98.75 105 ALA A O 1
ATOM 778 N N . GLY A 1 106 ? -13.217 -0.915 3.059 1.00 98.75 106 GLY A N 1
ATOM 779 C CA . GLY A 1 106 ? -14.124 -0.034 3.797 1.00 98.75 106 GLY A CA 1
ATOM 780 C C . GLY A 1 106 ? -15.198 -0.793 4.573 1.00 98.75 106 GLY A C 1
ATOM 781 O O . GLY A 1 106 ? -15.430 -0.510 5.753 1.00 98.75 106 GLY A O 1
ATOM 782 N N . GLU A 1 107 ? -15.824 -1.793 3.955 1.00 98.62 107 GLU A N 1
ATOM 783 C CA . GLU A 1 107 ? -16.808 -2.651 4.626 1.00 98.62 107 GLU A CA 1
ATOM 784 C C . GLU A 1 107 ? -16.155 -3.561 5.676 1.00 98.62 107 GLU A C 1
ATOM 786 O O . GLU A 1 107 ? -16.671 -3.698 6.791 1.00 98.62 107 GLU A O 1
ATOM 791 N N . ARG A 1 108 ? -14.974 -4.122 5.382 1.00 98.44 108 ARG A N 1
ATOM 792 C CA . ARG A 1 108 ? -14.192 -4.903 6.359 1.00 98.44 108 ARG A CA 1
ATOM 793 C C . ARG A 1 108 ? -13.808 -4.070 7.580 1.00 98.44 108 ARG A C 1
ATOM 795 O O . ARG A 1 108 ? -13.928 -4.549 8.708 1.00 98.44 108 ARG A O 1
ATOM 802 N N . ALA A 1 109 ? -13.420 -2.815 7.372 1.00 98.44 109 ALA A N 1
ATOM 803 C CA . ALA A 1 109 ? -13.062 -1.889 8.436 1.00 98.44 109 ALA A CA 1
ATOM 804 C C . ALA A 1 109 ? -14.255 -1.626 9.368 1.00 98.44 109 ALA A C 1
ATOM 806 O O . ALA A 1 109 ? -14.104 -1.718 10.586 1.00 98.44 109 ALA A O 1
ATOM 807 N N . LYS A 1 110 ? -15.466 -1.413 8.829 1.00 98.44 110 LYS A N 1
ATOM 808 C CA . LYS A 1 110 ? -16.689 -1.270 9.646 1.00 98.44 110 LYS A CA 1
ATOM 809 C C . LYS A 1 110 ? -16.937 -2.501 10.520 1.00 98.44 110 LYS A C 1
ATOM 811 O O . LYS A 1 110 ? -17.175 -2.348 11.716 1.00 98.44 110 LYS A O 1
ATOM 816 N N . ILE A 1 111 ? -16.825 -3.705 9.951 1.00 97.75 111 ILE A N 1
ATOM 817 C CA . ILE A 1 111 ? -16.994 -4.976 10.679 1.00 97.75 111 ILE A CA 1
ATOM 818 C C . ILE A 1 111 ? -15.959 -5.107 11.808 1.00 97.75 111 ILE A C 1
ATOM 820 O O . ILE A 1 111 ? -16.297 -5.509 12.919 1.00 97.75 111 ILE A O 1
ATOM 824 N N . GLY A 1 112 ? -14.705 -4.730 11.552 1.00 96.69 112 GLY A N 1
ATOM 825 C CA . GLY A 1 112 ? -13.621 -4.745 12.541 1.00 96.69 112 GLY A CA 1
ATOM 826 C C . GLY A 1 112 ? -13.629 -3.572 13.533 1.00 96.69 112 GLY A C 1
ATOM 827 O O . GLY A 1 112 ? -12.715 -3.455 14.359 1.00 96.69 112 GLY A O 1
ATOM 828 N N . HIS A 1 113 ? -14.617 -2.672 13.460 1.00 97.81 113 HIS A N 1
ATOM 829 C CA . HIS A 1 113 ? -14.636 -1.394 14.183 1.00 97.81 113 HIS A CA 1
ATOM 830 C C . HIS A 1 113 ? -13.342 -0.577 13.989 1.00 97.81 113 HIS A C 1
ATOM 832 O O . HIS A 1 113 ? -12.793 -0.018 14.943 1.00 97.81 113 HIS A O 1
ATOM 838 N N . MET A 1 114 ? -12.794 -0.587 12.778 1.00 98.38 114 MET A N 1
ATOM 839 C CA . MET A 1 114 ? -11.584 0.116 12.349 1.00 98.38 114 MET A CA 1
ATOM 840 C C . MET A 1 114 ? -11.938 1.170 11.302 1.00 98.38 114 MET A C 1
ATOM 842 O O . MET A 1 114 ? -13.001 1.113 10.683 1.00 98.38 114 MET A O 1
ATOM 846 N N . ALA A 1 115 ? -11.034 2.117 11.100 1.00 98.62 115 ALA A N 1
ATOM 847 C CA . ALA A 1 115 ? -11.013 2.972 9.927 1.00 98.62 115 ALA A CA 1
ATOM 848 C C . ALA A 1 115 ? -10.059 2.385 8.878 1.00 98.62 115 ALA A C 1
ATOM 850 O O . ALA A 1 115 ? -9.159 1.608 9.214 1.00 98.62 115 ALA A O 1
ATOM 851 N N . VAL A 1 116 ? -10.261 2.759 7.618 1.00 98.75 116 VAL A N 1
ATOM 852 C CA . VAL A 1 116 ? -9.331 2.471 6.524 1.00 98.75 116 VAL A CA 1
ATOM 853 C C . VAL A 1 116 ? -9.176 3.702 5.640 1.00 98.75 116 VAL A C 1
ATOM 855 O O . VAL A 1 116 ? -10.144 4.424 5.428 1.00 98.75 116 VAL A O 1
ATOM 858 N N . THR A 1 117 ? -7.970 3.950 5.146 1.00 98.62 117 THR A N 1
ATOM 859 C CA . THR A 1 117 ? -7.664 5.029 4.194 1.00 98.62 117 THR A CA 1
ATOM 860 C C . THR A 1 117 ? -6.948 4.442 2.982 1.00 98.62 117 THR A C 1
ATOM 862 O O . THR A 1 117 ? -6.149 3.519 3.140 1.00 98.62 117 THR A O 1
ATOM 865 N N . ASP A 1 118 ? -7.212 4.967 1.792 1.00 98.06 118 ASP A N 1
ATOM 866 C CA . ASP A 1 118 ? -6.482 4.642 0.557 1.00 98.06 118 ASP A CA 1
ATOM 867 C C . ASP A 1 118 ? -5.197 5.473 0.403 1.00 98.06 118 ASP A C 1
ATOM 869 O O . ASP A 1 118 ? -4.387 5.215 -0.476 1.00 98.06 118 ASP A O 1
ATOM 873 N N . TRP A 1 119 ? -4.964 6.443 1.289 1.00 97.94 119 TRP A N 1
ATOM 874 C CA . TRP A 1 119 ? -3.701 7.177 1.405 1.00 97.94 119 TRP A CA 1
ATOM 875 C C . TRP A 1 119 ? -2.564 6.289 1.953 1.00 97.94 119 TRP A C 1
ATOM 877 O O . TRP A 1 119 ? -2.099 6.493 3.068 1.00 97.94 119 TRP A O 1
ATOM 887 N N . TYR A 1 120 ? -2.179 5.241 1.215 1.00 98.19 120 TYR A N 1
ATOM 888 C CA . TYR A 1 120 ? -1.224 4.201 1.637 1.00 98.19 120 TYR A CA 1
ATOM 889 C C . TYR A 1 120 ? 0.242 4.568 1.393 1.00 98.19 120 TYR A C 1
ATOM 891 O O . TYR A 1 120 ? 1.125 4.141 2.146 1.00 98.19 120 TYR A O 1
ATOM 899 N N . PHE A 1 121 ? 0.467 5.356 0.345 1.00 98.00 121 PHE A N 1
ATOM 900 C CA . PHE A 1 121 ? 1.755 5.830 -0.123 1.00 98.00 121 PHE A CA 1
ATOM 901 C C . PHE A 1 121 ? 1.630 7.302 -0.491 1.00 98.00 121 PHE A C 1
ATOM 903 O O . PHE A 1 121 ? 0.689 7.709 -1.170 1.00 98.00 121 PHE A O 1
ATOM 910 N N . ASP A 1 122 ? 2.588 8.078 -0.009 1.00 96.69 122 ASP A N 1
ATOM 911 C CA . ASP A 1 122 ? 2.782 9.483 -0.322 1.00 96.69 122 ASP A CA 1
ATOM 912 C C . ASP A 1 122 ? 4.141 9.898 0.229 1.00 96.69 122 ASP A C 1
ATOM 914 O O . ASP A 1 122 ? 4.617 9.338 1.229 1.00 96.69 122 ASP A O 1
ATOM 918 N N . HIS A 1 123 ? 4.738 10.900 -0.390 1.00 94.25 123 HIS A N 1
ATOM 919 C CA . HIS A 1 123 ? 6.054 11.401 -0.052 1.00 94.25 123 HIS A CA 1
ATOM 920 C C . HIS A 1 123 ? 6.104 12.924 -0.182 1.00 94.25 123 HIS A C 1
ATOM 922 O O . HIS A 1 123 ? 5.305 13.567 -0.859 1.00 94.25 123 HIS A O 1
ATOM 928 N N . GLY A 1 124 ? 7.066 13.525 0.517 1.00 90.69 124 GLY A N 1
ATOM 929 C CA . GLY A 1 124 ? 7.364 14.943 0.357 1.00 90.69 124 GLY A CA 1
ATOM 930 C C . GLY A 1 124 ? 8.074 15.235 -0.967 1.00 90.69 124 GLY A C 1
ATOM 931 O O . GLY A 1 124 ? 8.043 14.450 -1.914 1.00 90.69 124 GLY A O 1
ATOM 932 N N . ALA A 1 125 ? 8.768 16.372 -1.013 1.00 89.31 125 ALA A N 1
ATOM 933 C CA . ALA A 1 125 ? 9.703 16.635 -2.100 1.00 89.31 125 ALA A CA 1
ATOM 934 C C . ALA A 1 125 ? 10.748 15.505 -2.166 1.00 89.31 125 ALA A C 1
ATOM 936 O O . ALA A 1 125 ? 11.392 15.212 -1.159 1.00 89.31 125 ALA A O 1
ATOM 937 N N . ALA A 1 126 ? 10.865 14.895 -3.341 1.00 91.06 126 ALA A N 1
ATOM 938 C CA . ALA A 1 126 ? 11.690 13.731 -3.640 1.00 91.06 126 ALA A CA 1
ATOM 939 C C . ALA A 1 126 ? 12.491 13.973 -4.931 1.00 91.06 126 ALA A C 1
ATOM 941 O O . ALA A 1 126 ? 12.374 15.054 -5.529 1.00 91.06 126 ALA A O 1
ATOM 942 N N . GLY A 1 127 ? 13.312 13.002 -5.326 1.00 93.19 127 GLY A N 1
ATOM 943 C CA . GLY A 1 127 ? 14.005 13.007 -6.609 1.00 93.19 127 GLY A CA 1
ATOM 944 C C . GLY A 1 127 ? 13.070 12.710 -7.786 1.00 93.19 127 GLY A C 1
ATOM 945 O O . GLY A 1 127 ? 11.864 12.983 -7.762 1.00 93.19 127 GLY A O 1
ATOM 946 N N . ARG A 1 128 ? 13.662 12.214 -8.870 1.00 96.00 128 ARG A N 1
ATOM 947 C CA . ARG A 1 128 ? 12.976 11.761 -10.091 1.00 96.00 128 ARG A CA 1
ATOM 948 C C . ARG A 1 128 ? 13.091 10.249 -10.284 1.00 96.00 128 ARG A C 1
ATOM 950 O O . ARG A 1 128 ? 12.891 9.777 -11.406 1.00 96.00 128 ARG A O 1
ATOM 957 N N . GLY A 1 129 ? 13.457 9.523 -9.236 1.00 97.69 129 GLY A N 1
ATOM 958 C CA . GLY A 1 129 ? 13.521 8.074 -9.267 1.00 97.69 129 GLY A CA 1
ATOM 959 C C . GLY A 1 129 ? 12.141 7.447 -9.124 1.00 97.69 129 GLY A C 1
ATOM 960 O O . GLY A 1 129 ? 11.182 8.056 -8.641 1.00 97.69 129 GLY A O 1
ATOM 961 N N . ASP A 1 130 ? 12.032 6.197 -9.549 1.00 98.25 130 ASP A N 1
ATOM 962 C CA . ASP A 1 130 ? 10.874 5.372 -9.257 1.00 98.25 130 ASP A CA 1
ATOM 963 C C . ASP A 1 130 ? 10.848 5.021 -7.775 1.00 98.25 130 ASP A C 1
ATOM 965 O O . ASP A 1 130 ? 11.856 4.629 -7.179 1.00 98.25 130 ASP A O 1
ATOM 969 N N . TRP A 1 131 ? 9.652 5.096 -7.200 1.00 98.50 131 TRP A N 1
ATOM 970 C CA . TRP A 1 131 ? 9.428 4.620 -5.847 1.00 98.50 131 TRP A CA 1
ATOM 971 C C . TRP A 1 131 ? 9.047 3.153 -5.860 1.00 98.50 131 TRP A C 1
ATOM 973 O O . TRP A 1 131 ? 8.257 2.704 -6.702 1.00 98.50 131 TRP A O 1
ATOM 983 N N . TYR A 1 132 ? 9.550 2.422 -4.876 1.00 98.69 132 TYR A N 1
ATOM 984 C CA . TYR A 1 132 ? 9.334 0.990 -4.753 1.00 98.69 132 TYR A CA 1
ATOM 985 C C . TYR A 1 132 ? 9.194 0.551 -3.298 1.00 98.69 132 TYR A C 1
ATOM 987 O O . TYR A 1 132 ? 9.501 1.290 -2.364 1.00 98.69 132 TYR A O 1
ATOM 995 N N . ALA A 1 133 ? 8.711 -0.673 -3.122 1.00 98.75 133 ALA A N 1
ATOM 996 C CA . ALA A 1 133 ? 8.717 -1.391 -1.857 1.00 98.75 133 ALA A CA 1
ATOM 997 C C . ALA A 1 133 ? 9.429 -2.734 -2.018 1.00 98.75 133 ALA A C 1
ATOM 999 O O . ALA A 1 133 ? 9.256 -3.406 -3.039 1.00 98.75 133 ALA A O 1
ATOM 1000 N N . ASP A 1 134 ? 10.152 -3.159 -0.985 1.00 98.56 134 ASP A N 1
ATOM 1001 C CA . ASP A 1 134 ? 10.722 -4.503 -0.925 1.00 98.56 134 ASP A CA 1
ATOM 1002 C C . ASP A 1 134 ? 9.682 -5.524 -0.464 1.00 98.56 134 ASP A C 1
ATOM 1004 O O . ASP A 1 134 ? 8.905 -5.271 0.462 1.00 98.56 134 ASP A O 1
ATOM 1008 N N . SER A 1 135 ? 9.712 -6.714 -1.067 1.00 98.44 135 SER A N 1
ATOM 1009 C CA . SER A 1 135 ? 8.899 -7.862 -0.663 1.00 98.44 135 SER A CA 1
ATOM 1010 C C . SER A 1 135 ? 9.643 -9.192 -0.866 1.00 98.44 135 SER A C 1
ATOM 1012 O O . SER A 1 135 ? 10.621 -9.241 -1.619 1.00 98.44 135 SER A O 1
ATOM 1014 N N . PRO A 1 136 ? 9.169 -10.306 -0.272 1.00 98.19 136 PRO A N 1
ATOM 1015 C CA . PRO A 1 136 ? 9.704 -11.642 -0.533 1.00 98.19 136 PRO A CA 1
ATOM 1016 C C . PRO A 1 136 ? 9.708 -12.063 -2.010 1.00 98.19 136 PRO A C 1
ATOM 1018 O O . PRO A 1 136 ? 10.523 -12.902 -2.389 1.00 98.19 136 PRO A O 1
ATOM 1021 N N . ASP A 1 137 ? 8.829 -11.488 -2.837 1.00 97.44 137 ASP A N 1
ATOM 1022 C CA . ASP A 1 137 ? 8.719 -11.814 -4.265 1.00 97.44 137 ASP A CA 1
ATOM 1023 C C . ASP A 1 137 ? 9.534 -10.855 -5.161 1.00 97.44 137 ASP A C 1
ATOM 1025 O O . ASP A 1 137 ? 9.549 -11.000 -6.388 1.00 97.44 137 ASP A O 1
ATOM 1029 N N . GLY A 1 138 ? 10.238 -9.894 -4.554 1.00 96.94 138 GLY A N 1
ATOM 1030 C CA . GLY A 1 138 ? 11.020 -8.851 -5.217 1.00 96.94 138 GLY A CA 1
ATOM 1031 C C . GLY A 1 138 ? 10.438 -7.449 -5.033 1.00 96.94 138 GLY A C 1
ATOM 1032 O O . GLY A 1 138 ? 9.465 -7.246 -4.306 1.00 96.94 138 GLY A O 1
ATOM 1033 N N . GLU A 1 139 ? 11.061 -6.479 -5.697 1.00 98.06 139 GLU A N 1
ATOM 1034 C CA . GLU A 1 139 ? 10.655 -5.075 -5.650 1.00 98.06 139 GLU A CA 1
ATOM 1035 C C . GLU A 1 139 ? 9.310 -4.847 -6.354 1.00 98.06 139 GLU A C 1
ATOM 1037 O O . GLU A 1 139 ? 9.048 -5.377 -7.443 1.00 98.06 139 GLU A O 1
ATOM 1042 N N . ILE A 1 140 ? 8.472 -4.024 -5.727 1.00 98.62 140 ILE A N 1
ATOM 1043 C CA . ILE A 1 140 ? 7.151 -3.628 -6.214 1.00 98.62 140 ILE A CA 1
ATOM 1044 C C . ILE A 1 140 ? 7.200 -2.142 -6.563 1.00 98.62 140 ILE A C 1
ATOM 1046 O O . ILE A 1 140 ? 7.336 -1.316 -5.662 1.00 98.62 140 ILE A O 1
ATOM 1050 N N . GLN A 1 141 ? 7.045 -1.787 -7.841 1.00 98.56 14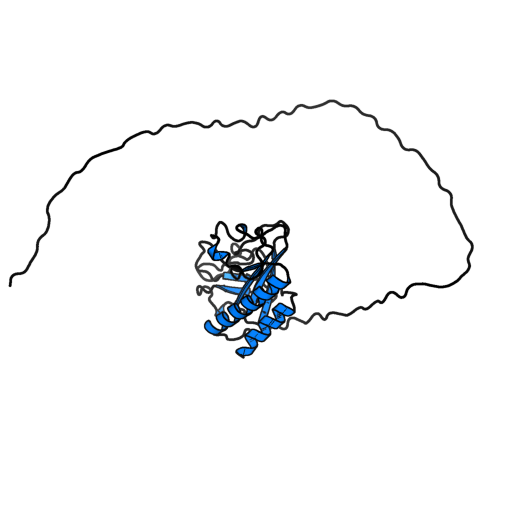1 GLN A N 1
ATOM 1051 C CA . GLN A 1 141 ? 6.984 -0.381 -8.259 1.00 98.56 141 GLN A CA 1
ATOM 1052 C C . GLN A 1 141 ? 5.692 0.265 -7.745 1.00 98.56 141 GLN A C 1
ATOM 1054 O O . GLN A 1 141 ? 4.602 -0.232 -8.037 1.00 98.56 141 GLN A O 1
ATOM 1059 N N . VAL A 1 142 ? 5.785 1.384 -7.026 1.00 98.12 142 VAL A N 1
ATOM 1060 C CA . VAL A 1 142 ? 4.618 2.128 -6.509 1.00 98.12 142 VAL A CA 1
ATOM 1061 C C . VAL A 1 142 ? 4.411 3.484 -7.177 1.00 98.12 142 VAL A C 1
ATOM 1063 O O . VAL A 1 142 ? 3.288 3.984 -7.208 1.00 98.12 142 VAL A O 1
ATOM 1066 N N . GLN A 1 143 ? 5.458 4.053 -7.773 1.00 97.50 143 GLN A N 1
ATOM 1067 C CA . GLN A 1 143 ? 5.377 5.241 -8.621 1.00 97.50 143 GLN A CA 1
ATOM 1068 C C . GLN A 1 143 ? 6.358 5.107 -9.785 1.00 97.50 143 GLN A C 1
ATOM 1070 O O . GLN A 1 143 ? 7.495 4.701 -9.574 1.00 97.50 143 GLN A O 1
ATOM 1075 N N . ASN A 1 144 ? 5.914 5.473 -10.992 1.00 96.94 144 ASN A N 1
ATOM 1076 C CA . ASN A 1 144 ? 6.743 5.474 -12.196 1.00 96.94 144 ASN A CA 1
ATOM 1077 C C . ASN A 1 144 ? 7.084 6.912 -12.634 1.00 96.94 144 ASN A C 1
ATOM 1079 O O . ASN A 1 144 ? 6.198 7.649 -13.069 1.00 96.94 144 ASN A O 1
ATOM 1083 N N . GLN A 1 145 ? 8.360 7.263 -12.548 1.00 96.94 145 GLN A N 1
ATOM 1084 C CA . GLN A 1 145 ? 9.058 8.440 -13.069 1.00 96.94 145 GLN A CA 1
ATOM 1085 C C . GLN A 1 145 ? 9.978 8.099 -14.262 1.00 96.94 145 GLN A C 1
ATOM 1087 O O . GLN A 1 145 ? 10.695 8.969 -14.750 1.00 96.94 145 GLN A O 1
ATOM 1092 N N . ASP A 1 146 ? 9.938 6.850 -14.742 1.00 97.62 146 ASP A N 1
ATOM 1093 C CA . ASP A 1 146 ? 10.754 6.319 -15.844 1.00 97.62 146 ASP A CA 1
ATOM 1094 C C . ASP A 1 146 ? 12.253 6.133 -15.512 1.00 97.62 146 ASP A C 1
ATOM 1096 O O . ASP A 1 146 ? 13.050 5.924 -16.427 1.00 97.62 146 ASP A O 1
ATOM 1100 N N . ASN A 1 147 ? 12.632 6.126 -14.223 1.00 97.19 147 ASN A N 1
ATOM 1101 C CA . ASN A 1 147 ? 14.010 5.897 -13.760 1.00 97.19 147 ASN A CA 1
ATOM 1102 C C . ASN A 1 147 ? 14.040 4.883 -12.594 1.00 97.19 147 ASN A C 1
ATOM 1104 O O . ASN A 1 147 ? 13.800 5.281 -11.456 1.00 97.19 147 ASN A O 1
ATOM 1108 N N . PRO A 1 148 ? 14.332 3.586 -12.823 1.00 96.75 148 PRO A N 1
ATOM 1109 C CA . PRO A 1 148 ? 14.713 2.936 -14.090 1.00 96.75 148 PRO A CA 1
ATOM 1110 C C . PRO A 1 148 ? 13.550 2.712 -15.075 1.00 96.75 148 PRO A C 1
ATOM 1112 O O . PRO A 1 148 ? 13.745 2.251 -16.203 1.00 96.75 148 PRO A O 1
ATOM 1115 N N . GLY A 1 149 ? 12.331 3.001 -14.645 1.00 97.19 149 GLY A N 1
ATOM 1116 C CA . GLY A 1 149 ? 11.082 2.832 -15.358 1.00 97.19 149 GLY A CA 1
ATOM 1117 C C . GLY A 1 149 ? 10.452 1.467 -15.146 1.00 97.19 149 GLY A C 1
ATOM 1118 O O . GLY A 1 149 ? 11.051 0.521 -14.636 1.00 97.19 149 GLY A O 1
ATOM 1119 N N . LYS A 1 150 ? 9.213 1.347 -15.624 1.00 95.25 150 LYS A N 1
ATOM 1120 C CA . LYS A 1 150 ? 8.360 0.158 -15.484 1.00 95.25 150 LYS A CA 1
ATOM 1121 C C . LYS A 1 150 ? 9.071 -1.176 -15.768 1.00 95.25 150 LYS A C 1
ATOM 1123 O O . LYS A 1 150 ? 8.834 -2.166 -15.094 1.00 95.25 150 LYS A O 1
ATOM 1128 N N . ALA A 1 151 ? 9.951 -1.226 -16.770 1.00 95.19 151 ALA A N 1
ATOM 1129 C CA . ALA A 1 151 ? 10.659 -2.456 -17.140 1.00 95.19 151 ALA A CA 1
ATOM 1130 C C . ALA A 1 151 ? 11.711 -2.915 -16.107 1.00 95.19 151 ALA A C 1
ATOM 1132 O O . ALA A 1 151 ? 12.123 -4.076 -16.152 1.00 95.19 151 ALA A O 1
ATOM 1133 N N . GLY A 1 152 ? 12.136 -2.030 -15.200 1.00 95.75 152 GLY A N 1
ATOM 1134 C CA . GLY A 1 152 ? 13.024 -2.349 -14.082 1.00 95.75 152 GLY A CA 1
ATOM 1135 C C . GLY A 1 152 ? 12.353 -3.202 -13.003 1.00 95.75 152 GLY A C 1
ATOM 1136 O O . GLY A 1 152 ? 13.040 -3.918 -12.280 1.00 95.75 152 GLY A O 1
ATOM 1137 N N . PHE A 1 153 ? 11.018 -3.216 -12.954 1.00 96.88 153 PHE A N 1
ATOM 1138 C CA . PHE A 1 153 ? 10.251 -3.894 -11.915 1.00 96.88 153 PHE A CA 1
ATOM 1139 C C . PHE A 1 153 ? 9.435 -5.054 -12.483 1.00 96.88 153 PHE A C 1
ATOM 1141 O O . PHE A 1 153 ? 8.832 -4.984 -13.554 1.00 96.88 153 PHE A O 1
ATOM 1148 N N . LYS A 1 154 ? 9.403 -6.167 -11.746 1.00 96.31 154 LYS A N 1
ATOM 1149 C CA . LYS A 1 154 ? 8.599 -7.341 -12.130 1.00 96.31 154 LYS A CA 1
ATOM 1150 C C . LYS A 1 154 ? 7.161 -7.248 -11.635 1.00 96.31 154 LYS A C 1
ATOM 1152 O O . LYS A 1 154 ? 6.283 -7.862 -12.244 1.00 96.31 154 LYS A O 1
ATOM 1157 N N . ILE A 1 155 ? 6.954 -6.521 -10.539 1.00 98.00 155 ILE A N 1
ATOM 1158 C CA . ILE A 1 155 ? 5.673 -6.353 -9.861 1.00 98.00 155 ILE A CA 1
ATOM 1159 C C . ILE A 1 155 ? 5.362 -4.860 -9.827 1.00 98.00 155 ILE A C 1
ATOM 1161 O O . ILE A 1 155 ? 6.227 -4.045 -9.502 1.00 98.00 155 ILE A O 1
ATOM 1165 N N . HIS A 1 156 ? 4.120 -4.510 -10.136 1.00 97.94 156 HIS A N 1
ATOM 1166 C CA . HIS A 1 156 ? 3.628 -3.137 -10.069 1.00 97.94 156 HIS A CA 1
ATOM 1167 C C . HIS A 1 156 ? 2.477 -3.059 -9.081 1.00 97.94 156 HIS A C 1
ATOM 1169 O O . HIS A 1 156 ? 1.611 -3.937 -9.040 1.00 97.94 156 HIS A O 1
ATOM 1175 N N . SER A 1 157 ? 2.455 -1.988 -8.301 1.00 98.00 157 SER A N 1
ATOM 1176 C CA . SER A 1 157 ? 1.351 -1.692 -7.407 1.00 98.00 157 SER A CA 1
ATOM 1177 C C . SER A 1 157 ? 0.090 -1.387 -8.207 1.00 98.00 157 SER A C 1
ATOM 1179 O O . SER A 1 157 ? 0.081 -0.564 -9.124 1.00 98.00 157 SER A O 1
ATOM 1181 N N . LEU A 1 158 ? -0.999 -2.033 -7.815 1.00 98.38 158 LEU A N 1
ATOM 1182 C CA . LEU A 1 158 ? -2.357 -1.676 -8.198 1.00 98.38 158 LEU A CA 1
ATOM 1183 C C . LEU A 1 158 ? -2.967 -0.664 -7.227 1.00 98.38 158 LEU A C 1
ATOM 1185 O O . LEU A 1 158 ? -4.077 -0.214 -7.466 1.00 98.38 158 LEU A O 1
ATOM 1189 N N . GLY A 1 159 ? -2.280 -0.325 -6.136 1.00 98.31 159 GLY A N 1
ATOM 1190 C CA . GLY A 1 159 ? -2.786 0.516 -5.061 1.00 98.31 159 GLY A CA 1
ATOM 1191 C C . GLY A 1 159 ? -2.520 -0.092 -3.688 1.00 98.31 159 GLY A C 1
ATOM 1192 O O . GLY A 1 159 ? -1.697 -0.993 -3.523 1.00 98.31 159 GLY A O 1
ATOM 1193 N N . GLY A 1 160 ? -3.240 0.394 -2.688 1.00 98.56 160 GLY A N 1
ATOM 1194 C CA . GLY A 1 160 ? -3.060 -0.018 -1.305 1.00 98.56 160 GLY A CA 1
ATOM 1195 C C . GLY A 1 160 ? -4.071 0.642 -0.384 1.00 98.56 160 GLY A C 1
ATOM 1196 O O . GLY A 1 160 ? -4.845 1.507 -0.795 1.00 98.56 160 GLY A O 1
ATOM 1197 N N . CYS A 1 161 ? -4.068 0.216 0.873 1.00 98.75 161 CYS A N 1
ATOM 1198 C CA . CYS A 1 161 ? -4.924 0.783 1.908 1.00 98.75 161 CYS A CA 1
ATOM 1199 C C . CYS A 1 161 ? -4.311 0.586 3.294 1.00 98.75 161 CYS A C 1
ATOM 1201 O O . CYS A 1 161 ? -3.525 -0.334 3.505 1.00 98.75 161 CYS A O 1
ATOM 1203 N N . VAL A 1 162 ? -4.694 1.406 4.268 1.00 98.81 162 VAL A N 1
ATOM 1204 C CA . VAL A 1 162 ? -4.181 1.321 5.642 1.00 98.81 162 VAL A CA 1
ATOM 1205 C C . VAL A 1 162 ? -5.325 1.193 6.624 1.00 98.81 162 VAL A C 1
ATOM 1207 O O . VAL A 1 162 ? -6.119 2.118 6.769 1.00 98.81 162 VAL A O 1
ATOM 1210 N N . PHE A 1 163 ? -5.389 0.064 7.323 1.00 98.81 163 PHE A N 1
ATOM 1211 C CA . PHE A 1 163 ? -6.328 -0.181 8.411 1.00 98.81 163 PHE A CA 1
ATOM 1212 C C . PHE A 1 163 ? -5.754 0.322 9.731 1.00 98.81 163 PHE A C 1
ATOM 1214 O O . PHE A 1 163 ? -4.621 0.001 10.092 1.00 98.81 163 PHE A O 1
ATOM 1221 N N . TYR A 1 164 ? -6.552 1.068 10.491 1.00 98.75 164 TYR A N 1
ATOM 1222 C CA . TYR A 1 164 ? -6.124 1.651 11.761 1.00 98.75 164 TYR A CA 1
ATOM 1223 C C . TYR A 1 164 ? -7.293 1.850 12.733 1.00 98.75 164 TYR A C 1
ATOM 1225 O O . TYR A 1 164 ? -8.472 1.795 12.372 1.00 98.75 164 TYR A O 1
ATOM 1233 N N . LYS A 1 165 ? -6.977 2.107 14.006 1.00 98.56 165 LYS A N 1
ATOM 1234 C CA . LYS A 1 165 ? -7.951 2.646 14.967 1.00 98.56 165 LYS A CA 1
ATOM 1235 C C . LYS A 1 165 ? -7.846 4.168 14.984 1.00 98.56 165 LYS A C 1
ATOM 1237 O O . LYS A 1 165 ? -6.770 4.706 15.228 1.00 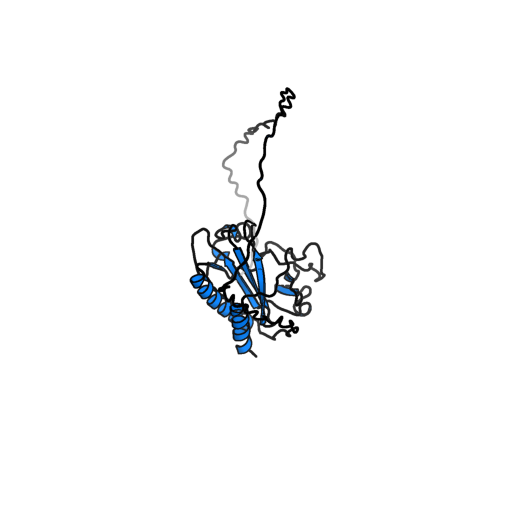98.56 165 LYS A O 1
ATOM 1242 N N . SER A 1 166 ? -8.962 4.846 14.741 1.00 98.00 166 SER A N 1
ATOM 1243 C CA . SER A 1 166 ? -9.043 6.307 14.768 1.00 98.00 166 SER A CA 1
ATOM 1244 C C . SER A 1 166 ? -9.007 6.856 16.203 1.00 98.00 166 SER A C 1
ATOM 1246 O O . SER A 1 166 ? -9.569 6.252 17.121 1.00 98.00 166 SER A O 1
ATOM 1248 N N . LYS A 1 167 ? -8.377 8.019 16.400 1.00 97.75 167 LYS A N 1
ATOM 1249 C CA . LYS A 1 167 ? -8.426 8.816 17.637 1.00 97.75 167 LYS A CA 1
ATOM 1250 C C . LYS A 1 167 ? -9.819 9.399 17.861 1.00 97.75 167 LYS A C 1
ATOM 1252 O O . LYS A 1 167 ? -10.290 9.422 18.995 1.00 97.75 167 LYS A O 1
ATOM 1257 N N . SER A 1 168 ? -10.478 9.846 16.793 1.00 96.88 168 SER A N 1
ATOM 1258 C CA . SER A 1 168 ? -11.845 10.378 16.832 1.00 96.88 168 SER A CA 1
ATOM 1259 C C . SER A 1 168 ? -12.931 9.296 16.890 1.00 96.88 168 SER A C 1
ATOM 1261 O O . SER A 1 168 ? -14.102 9.610 17.093 1.00 96.88 168 SER A O 1
ATOM 1263 N N . GLY A 1 169 ? -12.558 8.020 16.750 1.00 97.12 169 GLY A N 1
ATOM 1264 C CA . GLY A 1 169 ? -13.488 6.890 16.771 1.00 97.12 169 GLY A CA 1
ATOM 1265 C C . GLY A 1 169 ? -14.222 6.660 15.448 1.00 97.12 169 GLY A C 1
ATOM 1266 O O . GLY A 1 169 ? -15.152 5.853 15.410 1.00 97.12 169 GLY A O 1
ATOM 1267 N N . LYS A 1 170 ? -13.811 7.337 14.365 1.00 97.75 170 LYS A N 1
ATOM 1268 C CA . LYS A 1 170 ? -14.304 7.081 13.004 1.00 97.75 170 LYS A CA 1
ATOM 1269 C C . LYS A 1 170 ? -14.024 5.625 12.597 1.00 97.75 170 LYS A C 1
ATOM 1271 O O . LYS A 1 170 ? -13.011 5.040 12.987 1.00 97.75 170 LYS A O 1
ATOM 1276 N N . ILE A 1 171 ? -14.930 5.049 11.806 1.00 98.38 171 ILE A N 1
ATOM 1277 C CA . ILE A 1 171 ? -14.832 3.684 11.270 1.00 98.38 171 ILE A CA 1
ATOM 1278 C C . ILE A 1 171 ? -15.219 3.651 9.790 1.00 98.38 171 ILE A C 1
ATOM 1280 O O . ILE A 1 171 ? -15.943 4.524 9.312 1.00 98.38 171 ILE A O 1
ATOM 1284 N N . GLY A 1 172 ? -14.795 2.610 9.077 1.00 98.44 172 GLY A N 1
ATOM 1285 C CA . GLY A 1 172 ? -14.965 2.508 7.630 1.00 98.44 172 GLY A CA 1
ATOM 1286 C C . GLY A 1 172 ? -13.985 3.397 6.868 1.00 98.44 172 GLY A C 1
ATOM 1287 O O . GLY A 1 172 ? -13.005 3.880 7.435 1.00 98.44 172 GLY A O 1
ATOM 1288 N N . GLN A 1 173 ? -14.257 3.608 5.584 1.00 98.06 173 GLN A N 1
ATOM 1289 C CA . GLN A 1 173 ? -13.390 4.385 4.703 1.00 98.06 173 GLN A CA 1
ATOM 1290 C C . GLN A 1 173 ? -13.325 5.861 5.117 1.00 98.06 173 GLN A C 1
ATOM 1292 O O . GLN A 1 173 ? -14.359 6.488 5.351 1.00 98.06 173 GLN A O 1
ATOM 1297 N N . GLN A 1 174 ? -12.110 6.389 5.212 1.00 97.88 174 GLN A N 1
ATOM 1298 C CA . GLN A 1 174 ? -11.779 7.774 5.530 1.00 97.88 174 GLN A CA 1
ATOM 1299 C C . GLN A 1 174 ? -10.856 8.329 4.447 1.00 97.88 174 GLN A C 1
ATOM 1301 O O . GLN A 1 174 ? -10.047 7.588 3.895 1.00 97.88 174 GLN A O 1
ATOM 1306 N N . ASP A 1 175 ? -10.941 9.632 4.203 1.00 95.94 175 ASP A N 1
ATOM 1307 C CA . ASP A 1 175 ? -9.988 10.359 3.366 1.00 95.94 175 ASP A CA 1
ATOM 1308 C C . ASP A 1 175 ? -9.073 11.190 4.271 1.00 95.94 175 ASP A C 1
ATOM 1310 O O . ASP A 1 175 ? -9.363 12.339 4.608 1.00 95.94 175 ASP A O 1
ATOM 1314 N N . LEU A 1 176 ? -7.975 10.580 4.725 1.00 94.62 176 LEU A N 1
ATOM 1315 C CA . LEU A 1 176 ? -6.994 11.284 5.553 1.00 94.62 176 LEU A CA 1
ATOM 1316 C C . LEU A 1 176 ? -6.159 12.291 4.753 1.00 94.62 176 LEU A C 1
ATOM 1318 O O . LEU A 1 176 ? -5.617 13.224 5.348 1.00 94.62 176 LEU A O 1
ATOM 1322 N N . SER A 1 177 ? -6.068 12.123 3.431 1.00 92.88 177 SER A N 1
ATOM 1323 C CA . SER A 1 177 ? -5.309 13.021 2.559 1.00 92.88 177 SER A CA 1
ATOM 1324 C C . SER A 1 177 ? -5.965 14.403 2.467 1.00 92.88 177 SER A C 1
ATOM 1326 O O . SER A 1 177 ? -5.272 15.418 2.443 1.00 92.88 177 SER A O 1
ATOM 1328 N N . ALA A 1 178 ? -7.299 14.463 2.530 1.00 93.62 178 ALA A N 1
ATOM 1329 C CA . ALA A 1 178 ? -8.052 15.714 2.602 1.00 93.62 178 ALA A CA 1
ATOM 1330 C C . ALA A 1 178 ? -8.010 16.382 3.989 1.00 93.62 178 ALA A C 1
ATOM 1332 O O . ALA A 1 178 ? -8.245 17.587 4.107 1.00 93.62 178 ALA A O 1
ATOM 1333 N N . GLU A 1 179 ? -7.730 15.616 5.046 1.00 89.31 179 GLU A N 1
ATOM 1334 C CA . GLU A 1 179 ? -7.715 16.096 6.435 1.00 89.31 179 GLU A CA 1
ATOM 1335 C C . GLU A 1 179 ? -6.306 16.483 6.923 1.00 89.31 179 GLU A C 1
ATOM 1337 O O . GLU A 1 179 ? -6.170 17.081 7.994 1.00 89.31 179 GLU A O 1
ATOM 1342 N N . SER A 1 180 ? -5.253 16.163 6.163 1.00 92.88 180 SER A N 1
ATOM 1343 C CA . SER A 1 180 ? -3.862 16.301 6.597 1.00 92.88 180 SER A CA 1
ATOM 1344 C C . SER A 1 180 ? -2.945 16.897 5.528 1.00 92.88 180 SER A C 1
ATOM 1346 O O . SER A 1 180 ? -3.307 17.122 4.382 1.00 92.88 180 SER A O 1
ATOM 1348 N N . SER A 1 181 ? -1.712 17.174 5.937 1.00 92.44 181 SER A N 1
ATOM 1349 C CA . SER A 1 181 ? -0.595 17.530 5.054 1.00 92.44 181 SER A CA 1
ATOM 1350 C C . SER A 1 181 ? 0.499 16.479 5.194 1.00 92.44 181 SER A C 1
ATOM 1352 O O . SER A 1 181 ? 0.440 15.679 6.124 1.00 92.44 181 SER A O 1
ATOM 1354 N N . MET A 1 182 ? 1.556 16.518 4.377 1.00 90.50 182 MET A N 1
ATOM 1355 C CA . MET A 1 182 ? 2.684 15.587 4.560 1.00 90.50 182 MET A CA 1
ATOM 1356 C C . MET A 1 182 ? 3.304 15.683 5.956 1.00 90.50 182 MET A C 1
ATOM 1358 O O . MET A 1 182 ? 3.684 14.667 6.527 1.00 90.50 182 MET A O 1
ATOM 1362 N N . ALA A 1 183 ? 3.353 16.889 6.533 1.00 90.12 183 ALA A N 1
ATOM 1363 C CA . ALA A 1 183 ? 3.883 17.106 7.876 1.00 90.12 183 ALA A CA 1
ATOM 1364 C C . ALA A 1 183 ? 2.966 16.548 8.978 1.00 90.12 183 ALA A C 1
ATOM 1366 O O . ALA A 1 183 ? 3.450 16.086 10.007 1.00 90.12 183 ALA A O 1
ATOM 1367 N N . GLY A 1 184 ? 1.645 16.603 8.777 1.00 91.69 184 GLY A N 1
ATOM 1368 C CA . GLY A 1 184 ? 0.676 16.016 9.705 1.00 91.69 184 GLY A CA 1
ATOM 1369 C C . GLY A 1 184 ? 0.580 14.499 9.551 1.00 91.69 184 GLY A C 1
ATOM 1370 O O . GLY A 1 184 ? 0.508 13.774 10.542 1.00 91.69 184 GLY A O 1
ATOM 1371 N N . ASN A 1 185 ? 0.613 14.019 8.311 1.00 95.94 185 ASN A N 1
ATOM 1372 C CA . ASN A 1 185 ? 0.482 12.627 7.907 1.00 95.94 185 ASN A CA 1
ATOM 1373 C C . ASN A 1 185 ? -0.639 11.906 8.684 1.00 95.94 185 ASN A C 1
ATOM 1375 O O . ASN A 1 185 ? -1.646 12.515 9.066 1.00 95.94 185 ASN A O 1
ATOM 1379 N N . TYR A 1 186 ? -0.452 10.625 8.978 1.00 97.38 186 TYR A N 1
ATOM 1380 C CA . TYR A 1 186 ? -1.351 9.812 9.791 1.00 97.38 186 TYR A CA 1
ATOM 1381 C C . TYR A 1 186 ? -1.583 10.337 11.211 1.00 97.38 186 TYR A C 1
ATOM 1383 O O . TYR A 1 186 ? -2.577 9.970 11.840 1.00 97.38 186 TYR A O 1
ATOM 1391 N N . SER A 1 187 ? -0.722 11.217 11.735 1.00 95.88 187 SER A N 1
ATOM 1392 C CA . SER A 1 187 ? -0.858 11.700 13.113 1.00 95.88 187 SER A CA 1
ATOM 1393 C C . SER A 1 187 ? -2.146 12.498 13.351 1.00 95.88 187 SER A C 1
ATOM 1395 O O . SER A 1 187 ? -2.579 12.589 14.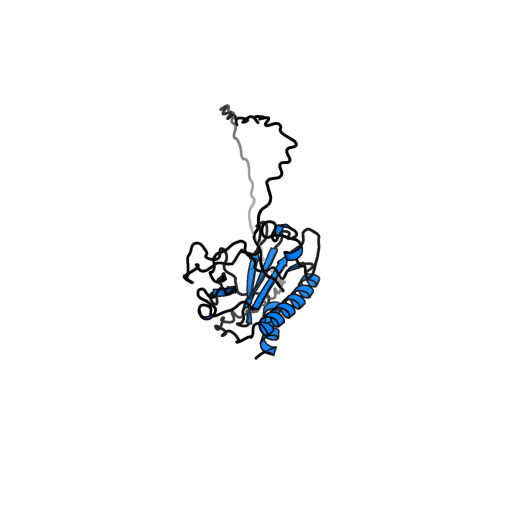504 1.00 95.88 187 SER A O 1
ATOM 1397 N N . VAL A 1 188 ? -2.786 12.998 12.284 1.00 95.88 188 VAL A N 1
ATOM 1398 C CA . VAL A 1 188 ? -4.057 13.734 12.345 1.00 95.88 188 VAL A CA 1
ATOM 1399 C C . VAL A 1 188 ? -5.157 12.946 13.062 1.00 95.88 188 VAL A C 1
ATOM 1401 O O . VAL A 1 188 ? -5.860 13.509 13.897 1.00 95.88 188 VAL A O 1
ATOM 1404 N N . ASP A 1 189 ? -5.268 11.637 12.808 1.00 97.12 189 ASP A N 1
ATOM 1405 C CA . ASP A 1 189 ? -6.371 10.828 13.342 1.00 97.12 189 ASP A CA 1
ATOM 1406 C C . ASP A 1 189 ? -6.017 9.353 13.594 1.00 97.12 189 ASP A C 1
ATOM 1408 O O . ASP A 1 189 ? -6.797 8.652 14.232 1.00 97.12 189 ASP A O 1
ATOM 1412 N N . MET A 1 190 ? -4.848 8.845 13.192 1.00 98.19 190 MET A N 1
ATOM 1413 C CA . MET A 1 190 ? -4.462 7.472 13.541 1.00 98.19 190 MET A CA 1
ATOM 1414 C C . MET A 1 190 ? -4.006 7.369 15.000 1.00 98.19 190 MET A C 1
ATOM 1416 O O . MET A 1 190 ? -3.184 8.159 15.470 1.00 98.19 190 MET A O 1
ATOM 1420 N N . ASN A 1 191 ? -4.514 6.372 15.729 1.00 98.12 191 ASN A N 1
ATOM 1421 C CA . ASN A 1 191 ? -4.033 6.013 17.059 1.00 98.12 191 ASN A CA 1
ATOM 1422 C C . ASN A 1 191 ? -2.864 5.023 16.952 1.00 98.12 191 ASN A C 1
ATOM 1424 O O . ASN A 1 191 ? -3.076 3.821 16.789 1.00 98.12 191 ASN A O 1
ATOM 1428 N N . PHE A 1 192 ? -1.641 5.534 17.089 1.00 98.12 192 PHE A N 1
ATOM 1429 C CA . PHE A 1 192 ? -0.419 4.734 16.995 1.00 98.12 192 PHE A CA 1
ATOM 1430 C C . PHE A 1 192 ? -0.219 3.746 18.150 1.00 98.12 192 PHE A C 1
ATOM 1432 O O . PHE A 1 192 ? 0.536 2.797 17.981 1.00 98.12 192 PHE A O 1
ATOM 1439 N N . ASP A 1 193 ? -0.935 3.868 19.274 1.00 98.31 193 ASP A N 1
ATOM 1440 C CA . ASP A 1 193 ? -0.896 2.870 20.361 1.00 98.31 193 ASP A CA 1
ATOM 1441 C C . ASP A 1 193 ? -1.631 1.568 19.995 1.00 98.31 193 ASP A C 1
ATOM 1443 O O . ASP A 1 193 ? -1.690 0.622 20.785 1.00 98.31 193 ASP A O 1
ATOM 1447 N N . LYS A 1 194 ? -2.259 1.524 18.817 1.00 98.38 194 LYS A N 1
ATOM 1448 C CA . LYS A 1 194 ? -2.967 0.361 18.282 1.00 98.38 194 LYS A CA 1
ATOM 1449 C C . LYS A 1 194 ? -2.229 -0.204 17.065 1.00 98.38 194 LYS A C 1
ATOM 1451 O O . LYS A 1 194 ? -1.463 0.524 16.433 1.00 98.38 194 LYS A O 1
ATOM 1456 N N . PRO A 1 195 ? -2.462 -1.483 16.722 1.00 98.25 195 PRO A N 1
ATOM 1457 C CA . PRO A 1 195 ? -1.939 -2.050 15.489 1.00 98.25 195 PRO A CA 1
ATOM 1458 C C . PRO A 1 195 ? -2.456 -1.293 14.266 1.00 98.25 195 PRO A C 1
ATOM 1460 O O . PRO A 1 195 ? -3.629 -0.900 14.219 1.00 98.25 195 PRO A O 1
ATOM 1463 N N . ILE A 1 196 ? -1.584 -1.140 13.277 1.00 98.69 196 ILE A N 1
ATOM 1464 C CA . ILE A 1 196 ? -1.885 -0.596 11.955 1.00 98.69 196 ILE A CA 1
ATOM 1465 C C . ILE A 1 196 ? -1.442 -1.630 10.921 1.00 98.69 196 ILE A C 1
ATOM 1467 O O . ILE A 1 196 ? -0.330 -2.145 11.013 1.00 98.69 196 ILE A O 1
ATOM 1471 N N . SER A 1 197 ? -2.289 -1.910 9.936 1.00 98.62 197 SER A N 1
ATOM 1472 C CA . SER A 1 197 ? -1.952 -2.783 8.806 1.00 98.62 197 SER A CA 1
ATOM 1473 C C . SER A 1 197 ? -1.962 -1.958 7.527 1.00 98.62 197 SER A C 1
ATOM 1475 O O . SER A 1 197 ? -3.011 -1.445 7.138 1.00 98.62 197 SER A O 1
ATOM 1477 N N . LYS A 1 198 ? -0.802 -1.809 6.886 1.00 98.81 198 LYS A N 1
ATOM 1478 C CA . LYS A 1 198 ? -0.650 -1.158 5.577 1.00 98.81 198 LYS A CA 1
ATOM 1479 C C . LYS A 1 198 ? -0.579 -2.240 4.509 1.00 98.81 198 LYS A C 1
ATOM 1481 O O . LYS A 1 198 ? 0.356 -3.032 4.519 1.00 98.81 198 LYS A O 1
ATOM 1486 N N . TYR A 1 199 ? -1.552 -2.265 3.607 1.00 98.88 199 TYR A N 1
ATOM 1487 C CA . TYR A 1 199 ? -1.608 -3.185 2.477 1.00 98.88 199 TYR A CA 1
ATOM 1488 C C . TYR A 1 199 ? -1.082 -2.536 1.204 1.00 98.88 199 TYR A C 1
ATOM 1490 O O . TYR A 1 199 ? -1.385 -1.375 0.924 1.00 98.88 199 TYR A O 1
ATOM 1498 N N . LEU A 1 200 ? -0.355 -3.329 0.424 1.00 98.88 200 LEU A N 1
ATOM 1499 C CA . LEU A 1 200 ? 0.118 -3.014 -0.917 1.00 98.88 200 LEU A CA 1
ATOM 1500 C C . LEU A 1 200 ? -0.354 -4.117 -1.871 1.00 98.88 200 LEU A C 1
ATOM 1502 O O . LEU A 1 200 ? -0.169 -5.305 -1.600 1.00 98.88 200 LEU A O 1
ATOM 1506 N N . LEU A 1 201 ? -1.010 -3.733 -2.962 1.00 98.81 201 LEU A N 1
ATOM 1507 C CA . LEU A 1 201 ? -1.672 -4.656 -3.882 1.00 98.81 201 LEU A CA 1
ATOM 1508 C C . LEU A 1 201 ? -0.771 -4.902 -5.091 1.00 98.81 201 LEU A C 1
ATOM 1510 O O . LEU A 1 201 ? -0.628 -4.017 -5.926 1.00 98.81 201 LEU A O 1
ATOM 1514 N N . GLY A 1 202 ? -0.173 -6.085 -5.212 1.00 98.44 202 GLY A N 1
ATOM 1515 C CA . GLY A 1 202 ? 0.647 -6.431 -6.374 1.00 98.44 202 GLY A CA 1
ATOM 1516 C C . GLY A 1 202 ? -0.187 -6.857 -7.585 1.00 98.44 202 GLY A C 1
ATOM 1517 O O . GLY A 1 202 ? -1.167 -7.598 -7.461 1.00 98.44 202 GLY A O 1
ATOM 1518 N N . ASP A 1 203 ? 0.237 -6.463 -8.785 1.00 97.56 203 ASP A N 1
ATOM 1519 C CA . ASP A 1 203 ? -0.327 -6.927 -10.064 1.00 97.56 203 ASP A CA 1
ATOM 1520 C C . ASP A 1 203 ? -0.094 -8.425 -10.348 1.00 97.56 203 ASP A C 1
ATOM 1522 O O . ASP A 1 203 ? -0.686 -8.991 -11.268 1.00 97.56 203 ASP A O 1
ATOM 1526 N N . ASN A 1 204 ? 0.713 -9.095 -9.526 1.00 97.19 204 ASN A N 1
ATOM 1527 C CA . ASN A 1 204 ? 0.853 -10.550 -9.452 1.00 97.19 204 ASN A CA 1
ATOM 1528 C C . ASN A 1 204 ? -0.263 -11.236 -8.629 1.00 97.19 204 ASN A C 1
ATOM 1530 O O . ASN A 1 204 ? -0.270 -12.464 -8.478 1.00 97.19 204 ASN A O 1
ATOM 1534 N N . GLY A 1 205 ? -1.214 -10.460 -8.101 1.00 97.44 205 GLY A N 1
ATOM 1535 C CA . GLY A 1 205 ? -2.350 -10.944 -7.318 1.00 97.44 205 GLY A CA 1
ATOM 1536 C C . GLY A 1 205 ? -2.004 -11.346 -5.890 1.00 97.44 205 GLY A C 1
ATOM 1537 O O . GLY A 1 205 ? -2.697 -12.192 -5.315 1.00 97.44 205 GLY A O 1
ATOM 1538 N N . VAL A 1 206 ? -0.940 -10.767 -5.337 1.00 98.69 206 VAL A N 1
ATOM 1539 C CA . VAL A 1 206 ? -0.539 -10.925 -3.939 1.00 98.69 206 VAL A CA 1
ATOM 1540 C C . VAL A 1 206 ? -0.816 -9.626 -3.188 1.00 98.69 206 VAL A C 1
ATOM 1542 O O . VAL A 1 206 ? -0.448 -8.540 -3.633 1.00 98.69 206 VAL A O 1
ATOM 1545 N N . VAL A 1 207 ? -1.479 -9.742 -2.037 1.00 98.88 207 VAL A N 1
ATOM 1546 C CA . VAL A 1 207 ? -1.549 -8.655 -1.056 1.00 98.88 207 VAL A CA 1
ATOM 1547 C C . VAL A 1 207 ? -0.322 -8.746 -0.163 1.00 98.88 207 VAL A C 1
ATOM 1549 O O . VAL A 1 207 ? -0.084 -9.776 0.475 1.00 98.88 207 VAL A O 1
ATOM 1552 N N . TYR A 1 208 ? 0.436 -7.664 -0.099 1.00 98.88 208 TYR A N 1
ATOM 1553 C CA . TYR A 1 208 ? 1.554 -7.507 0.815 1.00 98.88 208 TYR A CA 1
ATOM 1554 C C . TYR A 1 208 ? 1.155 -6.615 1.987 1.00 98.88 208 TYR A C 1
ATOM 1556 O O . TYR A 1 208 ? 0.283 -5.760 1.849 1.00 98.88 208 TYR A O 1
ATOM 1564 N N . GLU A 1 209 ? 1.776 -6.806 3.144 1.00 98.88 209 GLU A N 1
ATOM 1565 C CA . GLU A 1 209 ? 1.432 -6.124 4.385 1.00 98.88 209 GLU A CA 1
ATOM 1566 C C . GLU A 1 209 ? 2.669 -5.665 5.161 1.00 98.88 209 GLU A C 1
ATOM 1568 O O . GLU A 1 209 ? 3.621 -6.422 5.358 1.00 98.88 209 GLU A O 1
ATOM 1573 N N . LEU A 1 210 ? 2.592 -4.439 5.679 1.00 98.50 210 LEU A N 1
ATOM 1574 C CA . LEU A 1 210 ? 3.393 -3.972 6.804 1.00 98.50 210 LEU A CA 1
ATOM 1575 C C . LEU A 1 210 ? 2.527 -3.842 8.053 1.00 98.50 210 LEU A C 1
ATOM 1577 O O . LEU A 1 210 ? 1.461 -3.218 8.034 1.00 98.50 210 LEU A O 1
ATOM 1581 N N . LYS A 1 211 ? 3.028 -4.397 9.157 1.00 98.12 211 LYS A N 1
ATOM 1582 C CA . LYS A 1 211 ? 2.437 -4.265 10.491 1.00 98.12 211 LYS A CA 1
ATOM 1583 C C . LYS A 1 211 ? 3.150 -3.128 11.219 1.00 98.12 211 LYS A C 1
ATOM 1585 O O . LYS A 1 211 ? 4.317 -3.246 11.573 1.00 98.12 211 LYS A O 1
ATOM 1590 N N . LEU A 1 212 ? 2.436 -2.031 11.429 1.00 97.88 212 LEU A N 1
ATOM 1591 C CA . LEU A 1 212 ? 2.925 -0.784 12.018 1.00 97.88 212 LEU A CA 1
ATOM 1592 C C . LEU A 1 212 ? 2.164 -0.467 13.320 1.00 97.88 212 LEU A C 1
ATOM 1594 O O . LEU A 1 212 ? 1.284 -1.218 13.758 1.00 97.88 212 LEU A O 1
ATOM 1598 N N . GLY A 1 213 ? 2.470 0.677 13.935 1.00 96.06 213 GLY A N 1
ATOM 1599 C CA . GLY A 1 213 ? 1.804 1.132 15.156 1.00 96.06 213 GLY A CA 1
ATOM 1600 C C . GLY A 1 213 ? 2.347 0.443 16.408 1.00 96.06 213 GLY A C 1
ATOM 1601 O O . GLY A 1 213 ? 3.554 0.269 16.559 1.00 96.06 213 GLY A O 1
ATOM 1602 N N . ASN A 1 214 ? 1.451 0.061 17.322 1.00 96.56 214 ASN A N 1
ATOM 1603 C CA . ASN A 1 214 ? 1.793 -0.540 18.623 1.00 96.56 214 ASN A CA 1
ATOM 1604 C C . ASN A 1 214 ? 2.771 0.302 19.467 1.00 96.56 214 ASN A C 1
ATOM 1606 O O . ASN A 1 214 ? 3.688 -0.220 20.098 1.00 96.56 214 ASN A O 1
ATOM 1610 N N . GLY A 1 215 ? 2.551 1.614 19.491 1.00 96.12 215 GLY A N 1
ATOM 1611 C CA . GLY A 1 215 ? 3.355 2.602 20.212 1.00 96.12 215 GLY A CA 1
ATOM 1612 C C . GLY A 1 215 ? 4.389 3.310 19.335 1.00 96.12 215 GLY A C 1
ATOM 1613 O O . GLY A 1 215 ? 4.905 4.352 19.737 1.00 96.12 215 GLY A O 1
ATOM 1614 N N . SER A 1 216 ? 4.653 2.803 18.129 1.00 96.50 216 SER A N 1
ATOM 1615 C CA . SER A 1 216 ? 5.526 3.456 17.151 1.00 96.50 216 SER A CA 1
ATOM 1616 C C . SER A 1 216 ? 4.715 4.319 16.178 1.00 96.50 216 SER A C 1
ATOM 1618 O O . SER A 1 216 ? 3.680 3.864 15.681 1.00 96.50 216 SER A O 1
ATOM 1620 N N . PRO A 1 217 ? 5.158 5.553 15.870 1.00 94.69 217 PRO A N 1
ATOM 1621 C CA . PRO A 1 217 ? 4.548 6.353 14.815 1.00 94.69 217 PRO A CA 1
ATOM 1622 C C . PRO A 1 217 ? 4.562 5.627 13.468 1.00 94.69 217 PRO A C 1
ATOM 1624 O O . PRO A 1 217 ? 5.490 4.882 13.167 1.00 94.69 217 PRO A O 1
ATOM 1627 N N . ALA A 1 218 ? 3.546 5.887 12.649 1.00 96.31 218 ALA A N 1
ATOM 1628 C CA . ALA A 1 218 ? 3.484 5.423 11.270 1.00 96.31 218 ALA A CA 1
ATOM 1629 C C . ALA A 1 218 ? 3.280 6.610 10.321 1.00 96.31 218 ALA A C 1
ATOM 1631 O O . ALA A 1 218 ? 2.658 7.607 10.697 1.00 96.31 218 ALA A O 1
ATOM 1632 N N . SER A 1 219 ? 3.748 6.477 9.084 1.00 96.81 219 SER A N 1
ATOM 1633 C CA . SER A 1 219 ? 3.529 7.453 8.017 1.00 96.81 219 SER A CA 1
ATOM 1634 C C . SER A 1 219 ? 3.363 6.785 6.653 1.00 96.81 219 SER A C 1
ATOM 1636 O O . SER A 1 219 ? 3.585 5.578 6.483 1.00 96.81 219 SER A O 1
ATOM 1638 N N . THR A 1 220 ? 2.940 7.572 5.668 1.00 97.25 220 THR A N 1
ATOM 1639 C CA . THR A 1 220 ? 2.753 7.141 4.277 1.00 97.25 220 THR A CA 1
ATOM 1640 C C . THR A 1 220 ? 4.031 6.596 3.643 1.00 97.25 220 THR A C 1
ATOM 1642 O O . THR A 1 220 ? 3.954 5.587 2.954 1.00 97.25 220 THR A O 1
ATOM 1645 N N . ASN A 1 221 ? 5.195 7.174 3.945 1.00 95.94 221 ASN A N 1
ATOM 1646 C CA . ASN A 1 221 ? 6.476 6.813 3.328 1.00 95.94 221 ASN A CA 1
ATOM 1647 C C . ASN A 1 221 ? 7.195 5.602 3.955 1.00 95.94 221 ASN A C 1
ATOM 1649 O O . ASN A 1 221 ? 8.111 5.086 3.333 1.00 95.94 221 ASN A O 1
ATOM 1653 N N . ILE A 1 222 ? 6.790 5.126 5.142 1.00 97.19 222 ILE A N 1
ATOM 1654 C CA . ILE A 1 222 ? 7.388 3.912 5.737 1.00 97.19 222 ILE A CA 1
ATOM 1655 C C . ILE A 1 222 ? 7.141 2.706 4.830 1.00 97.19 222 ILE A C 1
ATOM 1657 O O . ILE A 1 222 ? 5.994 2.466 4.426 1.00 97.19 222 ILE A O 1
ATOM 1661 N N . GLY A 1 223 ? 8.187 1.924 4.597 1.00 97.88 223 GLY A N 1
ATOM 1662 C CA . GLY A 1 223 ? 8.201 0.744 3.744 1.00 97.88 223 GLY A CA 1
ATOM 1663 C C . GLY A 1 223 ? 8.546 1.025 2.290 1.00 97.88 223 GLY A C 1
ATOM 1664 O O . GLY A 1 223 ? 8.434 0.119 1.466 1.00 97.88 223 GLY A O 1
ATOM 1665 N N . PHE A 1 224 ? 8.902 2.265 1.960 1.00 98.38 224 PHE A N 1
ATOM 1666 C CA . PHE A 1 224 ? 9.141 2.680 0.586 1.00 98.38 224 PHE A CA 1
ATOM 1667 C C . PHE A 1 224 ? 10.513 3.318 0.429 1.00 98.38 224 PHE A C 1
ATOM 1669 O O . PHE A 1 224 ? 10.964 4.074 1.290 1.00 98.38 224 PHE A O 1
ATOM 1676 N N . GLY A 1 225 ? 11.141 3.012 -0.697 1.00 97.81 225 GLY A N 1
ATOM 1677 C CA . GLY A 1 225 ? 12.401 3.584 -1.135 1.00 97.81 225 GLY A CA 1
ATOM 1678 C C . GLY A 1 225 ? 12.264 4.263 -2.490 1.00 97.81 225 GLY A C 1
ATOM 1679 O O . GLY A 1 225 ? 11.244 4.121 -3.169 1.00 97.81 225 GLY A O 1
ATOM 1680 N N . GLU A 1 226 ? 13.308 4.981 -2.880 1.00 98.06 226 GLU A N 1
ATOM 1681 C CA . GLU A 1 226 ? 13.415 5.678 -4.162 1.00 98.06 226 GLU A CA 1
ATOM 1682 C C . GLU A 1 226 ? 14.694 5.223 -4.872 1.00 98.06 226 GLU A C 1
ATOM 1684 O O . GLU A 1 226 ? 15.751 5.102 -4.250 1.00 98.06 226 GLU A O 1
ATOM 1689 N N . TYR A 1 227 ? 14.611 4.959 -6.173 1.00 98.12 227 TYR A N 1
ATOM 1690 C CA . TYR A 1 227 ? 15.805 4.925 -7.019 1.00 98.12 227 TYR A CA 1
ATOM 1691 C C . TYR A 1 227 ? 16.393 6.339 -7.156 1.00 98.12 227 TYR A C 1
ATOM 1693 O O . TYR A 1 227 ? 15.745 7.327 -6.815 1.00 98.12 227 TYR A O 1
ATOM 1701 N N . ASP A 1 228 ? 17.631 6.476 -7.620 1.00 97.19 228 ASP A N 1
ATOM 1702 C CA . ASP A 1 228 ? 18.162 7.813 -7.888 1.00 97.19 228 ASP A CA 1
ATOM 1703 C C . ASP A 1 228 ? 17.606 8.428 -9.191 1.00 97.19 228 ASP A C 1
ATOM 1705 O O . ASP A 1 228 ? 16.852 7.811 -9.948 1.00 97.19 228 ASP A O 1
ATOM 1709 N N . ASP A 1 229 ? 17.992 9.679 -9.453 1.00 96.81 229 ASP A N 1
ATOM 1710 C CA . ASP A 1 229 ? 17.569 10.453 -10.627 1.00 96.81 229 ASP A CA 1
ATOM 1711 C C . ASP A 1 229 ? 17.996 9.844 -11.976 1.00 96.81 229 ASP A C 1
ATOM 1713 O O . ASP A 1 229 ? 17.484 10.285 -13.011 1.00 96.81 229 ASP A O 1
ATOM 1717 N N . ASP A 1 230 ? 18.936 8.895 -11.966 1.00 96.69 230 ASP A N 1
ATOM 1718 C CA . ASP A 1 230 ? 19.457 8.184 -13.135 1.00 96.69 230 ASP A CA 1
ATOM 1719 C C . ASP A 1 230 ? 18.899 6.745 -13.228 1.00 96.69 230 ASP A C 1
ATOM 1721 O O . ASP A 1 230 ? 19.174 6.029 -14.194 1.00 96.69 230 ASP A O 1
ATOM 1725 N N . GLY A 1 231 ? 18.065 6.334 -12.266 1.00 96.50 231 GLY A N 1
ATOM 1726 C CA . GLY A 1 231 ? 17.433 5.019 -12.213 1.00 96.50 231 GLY A CA 1
ATOM 1727 C C . GLY A 1 231 ? 18.327 3.929 -11.634 1.00 96.50 231 GLY A C 1
ATOM 1728 O O . GLY A 1 231 ? 18.074 2.746 -11.866 1.00 96.50 231 GLY A O 1
ATOM 1729 N N . GLU A 1 232 ? 19.357 4.299 -10.879 1.00 97.31 232 GLU A N 1
ATOM 1730 C CA . GLU A 1 232 ? 20.258 3.369 -10.210 1.00 97.31 232 GLU A CA 1
ATOM 1731 C C . GLU A 1 232 ? 19.849 3.156 -8.749 1.00 97.31 232 GLU A C 1
ATOM 1733 O O . GLU A 1 232 ? 19.352 4.050 -8.055 1.00 97.31 232 GLU A O 1
ATOM 1738 N N . TYR A 1 233 ? 20.048 1.927 -8.270 1.00 95.69 233 TYR A N 1
ATOM 1739 C CA . TYR A 1 233 ? 19.797 1.601 -6.873 1.00 95.69 233 TYR A CA 1
ATOM 1740 C C . TYR A 1 233 ? 20.834 2.291 -5.985 1.00 95.69 233 TYR A C 1
ATOM 1742 O O . TYR A 1 233 ? 22.045 2.118 -6.171 1.00 95.69 233 TYR A O 1
ATOM 1750 N N . ILE A 1 234 ? 20.363 2.973 -4.942 1.00 93.38 234 ILE A N 1
ATOM 1751 C CA . ILE A 1 234 ? 21.218 3.557 -3.911 1.00 93.38 234 ILE A CA 1
ATOM 1752 C C . ILE A 1 234 ? 20.726 3.190 -2.513 1.00 93.38 234 ILE A C 1
ATOM 1754 O O . ILE A 1 234 ? 19.571 3.380 -2.149 1.00 93.38 234 ILE A O 1
ATOM 1758 N N . SER A 1 235 ? 21.639 2.684 -1.682 1.00 93.75 235 SER A N 1
ATOM 1759 C CA . SER A 1 235 ? 21.297 2.171 -0.349 1.00 93.75 235 SER A CA 1
ATOM 1760 C C . SER A 1 235 ? 20.814 3.240 0.633 1.00 93.75 235 SER A C 1
ATOM 1762 O O . SER A 1 235 ? 20.248 2.900 1.664 1.00 93.75 235 SER A O 1
ATOM 1764 N N . GLU A 1 236 ? 21.091 4.519 0.364 1.00 93.88 236 GLU A N 1
ATOM 1765 C CA . GLU A 1 236 ? 20.641 5.630 1.212 1.00 93.88 236 GLU A CA 1
ATOM 1766 C C . GLU A 1 236 ? 19.122 5.831 1.143 1.00 93.88 236 GLU A C 1
ATOM 1768 O O . GLU A 1 236 ? 18.526 6.259 2.128 1.00 93.88 236 GLU A O 1
ATOM 1773 N N . TYR A 1 237 ? 18.504 5.489 0.009 1.00 94.12 237 TYR A N 1
ATOM 1774 C CA . TYR A 1 237 ? 17.063 5.624 -0.227 1.00 94.12 237 TYR A CA 1
ATOM 1775 C C . TYR A 1 237 ? 16.360 4.262 -0.261 1.00 94.12 237 TYR A C 1
ATOM 1777 O O . TYR A 1 237 ? 15.265 4.144 -0.802 1.00 94.12 237 TYR A O 1
ATOM 1785 N N . ALA A 1 238 ? 16.984 3.225 0.305 1.00 96.38 238 ALA A N 1
ATOM 1786 C CA . ALA A 1 238 ? 16.354 1.920 0.447 1.00 96.38 238 ALA A CA 1
ATOM 1787 C C . ALA A 1 238 ? 15.166 1.982 1.433 1.00 96.38 238 ALA A C 1
ATOM 1789 O O . ALA A 1 238 ? 15.204 2.787 2.372 1.00 96.38 238 ALA A O 1
ATOM 1790 N N . PRO A 1 239 ? 14.137 1.129 1.262 1.00 97.19 239 PRO A N 1
ATOM 1791 C CA . PRO A 1 239 ? 13.045 1.007 2.219 1.00 97.19 239 PRO A CA 1
ATOM 1792 C C . PRO A 1 239 ? 13.555 0.757 3.644 1.00 97.19 239 PRO A C 1
ATOM 1794 O O . PRO A 1 239 ? 14.462 -0.044 3.871 1.00 97.19 239 PRO A O 1
ATOM 1797 N N . ASP A 1 240 ? 12.941 1.419 4.621 1.00 95.12 240 ASP A N 1
ATOM 1798 C CA . ASP A 1 240 ? 13.214 1.212 6.047 1.00 95.12 240 ASP A CA 1
ATOM 1799 C C . ASP A 1 240 ? 12.588 -0.081 6.591 1.00 95.12 240 ASP A C 1
ATOM 1801 O O . ASP A 1 240 ? 13.063 -0.635 7.581 1.00 95.12 240 ASP A O 1
ATOM 1805 N N . GLU A 1 241 ? 11.549 -0.578 5.921 1.00 97.31 241 GLU A N 1
ATOM 1806 C CA . GLU A 1 241 ? 10.823 -1.796 6.262 1.00 97.31 241 GLU A CA 1
ATOM 1807 C C . GLU A 1 241 ? 10.517 -2.616 5.001 1.00 97.31 241 GLU A C 1
ATOM 1809 O O . GLU A 1 241 ? 10.202 -2.074 3.941 1.00 97.31 241 GLU A O 1
ATOM 1814 N N . THR A 1 242 ? 10.548 -3.943 5.124 1.00 98.12 242 THR A N 1
ATOM 1815 C CA . THR A 1 242 ? 10.212 -4.868 4.031 1.00 98.12 242 THR A CA 1
ATOM 1816 C C . THR A 1 242 ? 8.793 -5.391 4.207 1.00 98.12 242 THR A C 1
ATOM 1818 O O . THR A 1 242 ? 8.477 -6.029 5.220 1.00 98.12 242 THR A O 1
ATOM 1821 N N . PHE A 1 243 ? 7.941 -5.187 3.203 1.00 98.69 243 PHE A N 1
ATOM 1822 C CA . PHE A 1 243 ? 6.598 -5.756 3.196 1.00 98.69 243 PHE A CA 1
ATOM 1823 C C . PHE A 1 243 ? 6.660 -7.281 3.228 1.00 98.69 243 PHE A C 1
ATOM 1825 O O . PHE A 1 243 ? 7.513 -7.892 2.598 1.00 98.69 243 PHE A O 1
ATOM 1832 N N . GLN A 1 244 ? 5.723 -7.915 3.923 1.00 98.69 244 GLN A N 1
ATOM 1833 C CA . GLN A 1 244 ? 5.580 -9.372 3.931 1.00 98.69 244 GLN A CA 1
ATOM 1834 C C . GLN A 1 244 ? 4.347 -9.785 3.136 1.00 98.69 244 GLN A C 1
ATOM 1836 O O . GLN A 1 244 ? 3.445 -8.979 2.926 1.00 98.69 244 GLN A O 1
ATOM 1841 N N . VAL A 1 245 ? 4.261 -11.042 2.702 1.00 98.75 245 VAL A N 1
ATOM 1842 C CA . VAL A 1 245 ? 2.998 -11.557 2.152 1.00 98.75 245 VAL A CA 1
ATOM 1843 C C . VAL A 1 245 ? 1.942 -11.523 3.258 1.00 98.75 245 VAL A C 1
ATOM 1845 O O . VAL A 1 245 ? 2.172 -12.049 4.347 1.00 98.75 245 VAL A O 1
ATOM 1848 N N . SER A 1 246 ? 0.790 -10.898 2.999 1.00 98.69 246 SER A N 1
ATOM 1849 C CA . SER A 1 246 ? -0.263 -10.803 4.010 1.00 98.69 246 SER A CA 1
ATOM 1850 C C . SER A 1 246 ? -0.872 -12.172 4.299 1.00 98.69 246 SER A C 1
ATOM 1852 O O . SER A 1 246 ? -1.217 -12.926 3.383 1.00 98.69 246 SER A O 1
ATOM 1854 N N . GLU A 1 247 ? -1.062 -12.450 5.586 1.00 98.19 247 GLU A N 1
ATOM 1855 C CA . GLU A 1 247 ? -1.755 -13.636 6.095 1.00 98.19 247 GLU A CA 1
ATOM 1856 C C . GLU A 1 247 ? -3.288 -13.492 6.021 1.00 98.19 247 GLU A C 1
ATOM 1858 O O . GLU A 1 247 ? -4.015 -14.445 6.312 1.00 98.19 247 GLU A O 1
ATOM 1863 N N . ASP A 1 248 ? -3.810 -12.321 5.629 1.00 98.31 248 ASP A N 1
ATOM 1864 C CA . ASP A 1 248 ? -5.247 -12.114 5.442 1.00 98.31 248 ASP A CA 1
ATOM 1865 C C . ASP A 1 248 ? -5.734 -12.834 4.175 1.00 98.31 248 ASP A C 1
ATOM 1867 O O . ASP A 1 248 ? -5.742 -12.301 3.062 1.00 98.31 248 ASP A O 1
ATOM 1871 N N . ALA A 1 249 ? -6.191 -14.072 4.359 1.00 98.38 249 ALA A N 1
ATOM 1872 C CA . ALA A 1 249 ? -6.732 -14.896 3.285 1.00 98.38 249 ALA A CA 1
ATOM 1873 C C . ALA A 1 249 ? -7.924 -14.246 2.555 1.00 98.38 249 ALA A C 1
ATOM 1875 O O . ALA A 1 249 ? -8.119 -14.512 1.367 1.00 98.38 249 ALA A O 1
ATOM 1876 N N . ALA A 1 250 ? -8.713 -13.398 3.224 1.00 98.44 250 ALA A N 1
ATOM 1877 C CA . ALA A 1 250 ? -9.838 -12.714 2.594 1.00 98.44 250 ALA A CA 1
ATOM 1878 C C . ALA A 1 250 ? -9.349 -11.585 1.678 1.00 98.44 250 ALA A C 1
ATOM 1880 O O . ALA A 1 250 ? -9.838 -11.478 0.556 1.00 98.44 250 ALA A O 1
ATOM 1881 N N . ALA A 1 251 ? -8.349 -10.811 2.107 1.00 98.69 251 ALA A N 1
ATOM 1882 C CA . ALA A 1 251 ? -7.691 -9.811 1.264 1.00 98.69 251 ALA A CA 1
ATOM 1883 C C . ALA A 1 251 ? -7.032 -10.461 0.037 1.00 98.69 251 ALA A C 1
ATOM 1885 O O . ALA A 1 251 ? -7.228 -10.013 -1.094 1.00 98.69 251 ALA A O 1
ATOM 1886 N N . GLN A 1 252 ? -6.313 -11.570 0.243 1.00 98.75 252 GLN A N 1
ATOM 1887 C CA . GLN A 1 252 ? -5.699 -12.334 -0.847 1.00 98.75 252 GLN A CA 1
ATOM 1888 C C . GLN A 1 252 ? -6.744 -12.830 -1.856 1.00 98.75 252 GLN A C 1
ATOM 1890 O O . GLN A 1 252 ? -6.519 -12.773 -3.066 1.00 98.75 252 GLN A O 1
ATOM 1895 N N . ALA A 1 253 ? -7.877 -13.348 -1.375 1.00 98.62 253 ALA A N 1
ATOM 1896 C CA . ALA A 1 253 ? -8.952 -13.838 -2.231 1.00 98.62 253 ALA A CA 1
ATOM 1897 C C . ALA A 1 253 ? -9.632 -12.702 -3.006 1.00 98.62 253 ALA A C 1
ATOM 1899 O O . ALA A 1 253 ? -9.877 -12.858 -4.202 1.00 98.62 253 ALA A O 1
ATOM 1900 N N . GLU A 1 254 ? -9.883 -11.566 -2.351 1.00 98.75 254 GLU A N 1
ATOM 1901 C CA . GLU A 1 254 ? -10.508 -10.399 -2.973 1.00 98.75 254 GLU A CA 1
ATOM 1902 C C . GLU A 1 254 ? -9.655 -9.869 -4.128 1.00 98.75 254 GLU A C 1
ATOM 1904 O O . GLU A 1 254 ? -10.140 -9.772 -5.254 1.00 98.75 254 GLU A O 1
ATOM 1909 N N . LEU A 1 255 ? -8.363 -9.605 -3.897 1.00 98.62 255 LEU A N 1
ATOM 1910 C CA . LEU A 1 255 ? -7.485 -9.076 -4.944 1.00 98.62 255 LEU A CA 1
ATOM 1911 C C . LEU A 1 255 ? -7.422 -10.015 -6.158 1.00 98.62 255 LEU A C 1
ATOM 1913 O O . LEU A 1 255 ? -7.553 -9.572 -7.301 1.00 98.62 255 LEU A O 1
ATOM 1917 N N . LYS A 1 256 ? -7.284 -11.325 -5.919 1.00 98.00 256 LYS A N 1
ATOM 1918 C CA . LYS A 1 256 ? -7.278 -12.335 -6.989 1.00 98.00 256 LYS A CA 1
ATOM 1919 C C . LYS A 1 256 ? -8.589 -12.333 -7.774 1.00 98.00 256 LYS A C 1
ATOM 1921 O O . LYS A 1 256 ? -8.555 -12.404 -9.001 1.00 98.00 256 LYS A O 1
ATOM 1926 N N . ALA A 1 257 ? -9.730 -12.236 -7.091 1.00 98.25 257 ALA A N 1
ATOM 1927 C CA . ALA A 1 257 ? -11.040 -12.187 -7.733 1.00 98.25 257 ALA A CA 1
ATOM 1928 C C . ALA A 1 257 ? -11.229 -10.915 -8.575 1.00 98.25 257 ALA A C 1
ATOM 1930 O O . ALA A 1 257 ? -11.802 -10.982 -9.662 1.00 98.25 257 ALA A O 1
ATOM 1931 N N . LEU A 1 258 ? -10.725 -9.768 -8.113 1.00 98.44 258 LEU A N 1
ATOM 1932 C CA . LEU A 1 258 ? -10.776 -8.505 -8.852 1.00 98.44 258 LEU A CA 1
ATOM 1933 C C . LEU A 1 258 ? -9.902 -8.538 -10.111 1.00 98.44 258 LEU A C 1
ATOM 1935 O O . LEU A 1 258 ? -10.354 -8.133 -11.182 1.00 98.44 258 LEU A O 1
ATOM 1939 N N . ILE A 1 259 ? -8.681 -9.068 -10.012 1.00 97.06 259 ILE A N 1
ATOM 1940 C CA . ILE A 1 259 ? -7.763 -9.200 -11.153 1.00 97.06 259 ILE A CA 1
ATOM 1941 C C . ILE A 1 259 ? -8.309 -10.180 -12.201 1.00 97.06 259 ILE A C 1
ATOM 1943 O O . ILE A 1 259 ? -8.220 -9.906 -13.398 1.00 97.06 259 ILE A O 1
ATOM 1947 N N . ALA A 1 260 ? -8.921 -11.290 -11.774 1.00 95.81 260 ALA A N 1
ATOM 1948 C CA . ALA A 1 260 ? -9.461 -12.317 -12.669 1.00 95.81 260 ALA A CA 1
ATOM 1949 C C . ALA A 1 260 ? -10.554 -11.805 -13.629 1.00 95.81 260 ALA A C 1
ATOM 1951 O O . ALA A 1 260 ? -10.836 -12.453 -14.631 1.00 95.81 260 ALA A O 1
ATOM 1952 N N . GLN A 1 261 ? -11.151 -10.638 -13.368 1.00 95.50 261 GLN A N 1
ATOM 1953 C CA . GLN A 1 261 ? -12.134 -10.009 -14.263 1.00 95.50 261 GLN A CA 1
ATOM 1954 C C . GLN A 1 261 ? -11.520 -9.466 -15.564 1.00 95.50 261 GLN A C 1
ATOM 1956 O O . GLN A 1 261 ? -12.254 -9.092 -16.479 1.00 95.50 261 GLN A O 1
ATOM 1961 N N . TYR A 1 262 ? -10.190 -9.387 -15.638 1.00 92.06 262 TYR A N 1
ATOM 1962 C CA . TYR A 1 262 ? -9.447 -8.780 -16.744 1.00 92.06 262 TYR A CA 1
ATOM 1963 C C . TYR A 1 262 ? -8.443 -9.737 -17.400 1.00 92.06 262 TYR A C 1
ATOM 1965 O O . TYR A 1 262 ? -7.609 -9.285 -18.187 1.00 92.06 262 TYR A O 1
ATOM 1973 N N . GLN A 1 263 ? -8.518 -11.028 -17.062 1.00 79.00 263 GLN A N 1
ATOM 1974 C CA . GLN A 1 263 ? -7.704 -12.105 -17.631 1.00 79.00 263 GLN A CA 1
ATOM 1975 C C . GLN A 1 263 ? -8.448 -12.869 -18.727 1.00 79.00 263 GLN A C 1
ATOM 1977 O O . GLN A 1 263 ? -9.694 -12.965 -18.652 1.00 79.00 263 GLN A O 1
#

Foldseek 3Di:
DDDDDDDDDDDDDDDDDDDDDDDDDDDDDDDDDDDDDDDDDDDDDDDDDDDDDDDDDDDDDDDDDDDDDDDDPPDDDPPPPPLQFFDDDDLVLLQVLLVQLLQVVLVVFVVVLWEKEQLQADDDDDALFFKWFAEPSGIETAGASVQVGPVVDRKYWSGKMKIAQWPVSDTGYDHVVVVDDQVCFCVSTGQLCDWMWIWTQISSLFIWIDIGGNPDDDGNCARMFGAHNNNHDDPVRHHPDHTYGDPPPVSSVSSNVSSVVPD

Organism: Weissella viridescens (NCBI:txid1629)

Sequence (263 aa):
MKKKQVWLVILGLVVLLGGSIFAGAAFAKHHVQKVEMSASSSSLAAKERSMSESSRQAKKASSESEAQASADSSTMSSESHTNKSSVNLTAAQAEKINQAFNNWAGERAKIGHMAVTDWYFDHGAAGRGDWYADSPDGEIQVQNQDNPGKAGFKIHSLGGCVFYKSKSGKIGQQDLSAESSMAGNYSVDMNFDKPISKYLLGDNGVVYELKLGNGSPASTNIGFGEYDDDGEYISEYAPDETFQVSEDAAAQAELKALIAQYQ

pLDDT: mean 76.72, std 29.4, range [26.81, 98.88]

Radius of gyration: 32.53 Å; chains: 1; bounding box: 45×108×102 Å

Secondary structure (DSSP, 8-state):
-----------------------------------------------------------------------------------PPPP---HHHHHHHHHHHHHHHHHHHHHTT-EEES-----SS--SSPEEE--TT--EEEE--SSS-GGG-SEEEEEEEEEE-BSS---EEE-HHHH--TTTGGGGTB-TTSEEEEEEEETTS-EEEEEEETTS---TTTT-EE--TTS---GGGS-SS--EE---HHHHHHHHHHHGGG-